Protein AF-A0A7S7NTJ0-F1 (afdb_monomer)

Radius of gyration: 28.45 Å; Cα contacts (8 Å, |Δi|>4): 501; chains: 1; bounding box: 106×50×58 Å

Organism: Paludibaculum fermentans (NCBI:txid1473598)

Nearest PDB structures (foldseek):
  3sao-assembly2_B  TM=5.663E-01  e=2.012E-01  Gallus gallus
  3zq3-assembly2_B  TM=4.638E-01  e=4.898E-02  Rattus norvegicus
  1pby-assembly1_A  TM=3.375E-01  e=4.898E-02  Paracoccus denitrificans
  4ib9-assembly1_A  TM=4.545E-01  e=6.755E-01  Bos taurus
  5ods-assembly3_C  TM=1.916E-01  e=5.994E-02  Mus musculus

Foldseek 3Di:
DDDDDDDDDDDDDDDDDPPPDQDDDPQDLDAKKWKWKDADPQFTWTDMWGDDPSFQKTWDWIAGPVVRDIDTAMKGFPDDDDQWTWIDGPPDPKIWIWGQDPVSFKIKTFIPPHDPPDGTIMMIGGPPPCPPVNVVLVVVLVDFDAPVLAAFKKWKWFQQDPPWTWTWMWGDPDPPAQKIWIWIATPPPRDIDTDIWGWDGQDRQWTWIQDPVVRFIWIWGCDSNSFKIKIHTPPRPDSVRGIMMIGDDD

Mean predicted aligned error: 18.37 Å

Structure (mmCIF, N/CA/C/O backbone):
data_AF-A0A7S7NTJ0-F1
#
_entry.id   AF-A0A7S7NTJ0-F1
#
loop_
_atom_site.group_PDB
_atom_site.id
_atom_site.type_symbol
_atom_site.label_atom_id
_atom_site.label_alt_id
_atom_site.label_comp_id
_atom_site.label_asym_id
_atom_site.label_entity_id
_atom_site.label_seq_id
_atom_site.pdbx_PDB_ins_code
_atom_site.Cartn_x
_atom_site.Cartn_y
_atom_site.Cartn_z
_atom_site.occupancy
_atom_site.B_iso_or_equiv
_atom_site.auth_seq_id
_atom_site.auth_comp_id
_atom_site.auth_asym_id
_atom_site.auth_atom_id
_atom_site.pdbx_PDB_model_num
ATOM 1 N N . MET A 1 1 ? 79.359 16.912 14.384 1.00 37.72 1 MET A N 1
ATOM 2 C CA . MET A 1 1 ? 78.444 18.061 14.561 1.00 37.72 1 MET A CA 1
ATOM 3 C C . MET A 1 1 ? 77.190 17.561 15.270 1.00 37.72 1 MET A C 1
ATOM 5 O O . MET A 1 1 ? 76.692 16.540 14.836 1.00 37.72 1 MET A O 1
ATOM 9 N N . ARG A 1 2 ? 76.792 18.234 16.370 1.00 35.47 2 ARG A N 1
ATOM 10 C CA . ARG A 1 2 ? 75.432 18.478 16.942 1.00 35.47 2 ARG A CA 1
ATOM 11 C C . ARG A 1 2 ? 74.337 17.401 16.721 1.00 35.47 2 ARG A C 1
ATOM 13 O O . ARG A 1 2 ? 74.114 17.019 15.592 1.00 35.47 2 ARG A O 1
ATOM 20 N N . ARG A 1 3 ? 73.476 16.986 17.661 1.00 35.84 3 ARG A N 1
ATOM 21 C CA . ARG A 1 3 ? 73.168 17.281 19.076 1.00 35.84 3 ARG A CA 1
ATOM 22 C C . ARG A 1 3 ? 72.149 16.204 19.542 1.00 35.84 3 ARG A C 1
ATOM 24 O O . ARG A 1 3 ? 71.214 15.929 18.810 1.00 35.84 3 ARG A O 1
ATOM 31 N N . ILE A 1 4 ? 72.341 15.692 20.760 1.00 37.22 4 ILE A N 1
ATOM 32 C CA . ILE A 1 4 ? 71.390 15.607 21.895 1.00 37.22 4 ILE A CA 1
ATOM 33 C C . ILE A 1 4 ? 70.008 14.923 21.723 1.00 37.22 4 ILE A C 1
ATOM 35 O O . ILE A 1 4 ? 69.163 15.320 20.932 1.00 37.22 4 ILE A O 1
ATOM 39 N N . ALA A 1 5 ? 69.797 13.974 22.643 1.00 41.34 5 ALA A N 1
ATOM 40 C CA . ALA A 1 5 ? 68.591 13.262 23.069 1.00 41.34 5 ALA A CA 1
ATOM 41 C C . ALA A 1 5 ? 67.337 14.109 23.376 1.00 41.34 5 ALA A C 1
ATOM 43 O O . ALA A 1 5 ? 67.447 15.273 23.753 1.00 41.34 5 ALA A O 1
ATOM 44 N N . ARG A 1 6 ? 66.164 13.452 23.405 1.00 35.66 6 ARG A N 1
ATOM 45 C CA . ARG A 1 6 ? 65.228 13.464 24.555 1.00 35.66 6 ARG A CA 1
ATOM 46 C C . ARG A 1 6 ? 64.011 12.564 24.310 1.00 35.66 6 ARG A C 1
ATOM 48 O O . ARG A 1 6 ? 63.285 12.746 23.341 1.00 35.66 6 ARG A O 1
ATOM 55 N N . CYS A 1 7 ? 63.777 11.648 25.250 1.00 36.59 7 CYS A N 1
ATOM 56 C CA . CYS A 1 7 ? 62.461 11.084 25.543 1.00 36.59 7 CYS A CA 1
ATOM 57 C C . CYS A 1 7 ? 61.460 12.199 25.856 1.00 36.59 7 CYS A C 1
ATOM 59 O O . CYS A 1 7 ? 61.840 13.127 26.564 1.00 36.59 7 CYS A O 1
ATOM 61 N N . TRP A 1 8 ? 60.195 12.027 25.466 1.00 29.23 8 TRP A N 1
ATOM 62 C CA . TRP A 1 8 ? 59.039 12.438 26.269 1.00 29.23 8 TRP A CA 1
ATOM 63 C C . TRP A 1 8 ? 57.855 11.500 26.001 1.00 29.23 8 TRP A C 1
ATOM 65 O O . TRP A 1 8 ? 57.402 11.344 24.871 1.00 29.23 8 TRP A O 1
ATOM 75 N N . LEU A 1 9 ? 57.387 10.875 27.083 1.00 41.41 9 LEU A N 1
ATOM 76 C CA . LEU A 1 9 ? 56.049 10.317 27.245 1.00 41.41 9 LEU A CA 1
ATOM 77 C C . LEU A 1 9 ? 55.047 11.486 27.212 1.00 41.41 9 LEU A C 1
ATOM 79 O O . LEU A 1 9 ? 55.276 12.489 27.885 1.00 41.41 9 LEU A O 1
ATOM 83 N N . GLY A 1 10 ? 53.939 11.363 26.482 1.00 31.98 10 GLY A N 1
ATOM 84 C CA . GLY A 1 10 ? 52.907 12.399 26.417 1.00 31.98 10 GLY A CA 1
ATOM 85 C C . GLY A 1 10 ? 51.574 11.841 25.929 1.00 31.98 10 GLY A C 1
ATOM 86 O O . GLY A 1 10 ? 51.511 11.145 24.927 1.00 31.98 10 GLY A O 1
ATOM 87 N N . PHE A 1 11 ? 50.540 12.112 26.707 1.00 36.19 11 PHE A N 1
ATOM 88 C CA . PHE A 1 11 ? 49.248 11.446 26.808 1.00 36.19 11 PHE A CA 1
ATOM 89 C C . PHE A 1 11 ? 48.177 12.090 25.892 1.00 36.19 11 PHE A C 1
ATOM 91 O O . PHE A 1 11 ? 48.210 13.300 25.688 1.00 36.19 11 PHE A O 1
ATOM 98 N N . LEU A 1 12 ? 47.165 11.291 25.516 1.00 34.88 12 LEU A N 1
ATOM 99 C CA . LEU A 1 12 ? 45.770 11.652 25.166 1.00 34.88 12 LEU A CA 1
ATOM 100 C C . LEU A 1 12 ? 45.394 12.269 23.796 1.00 34.88 12 LEU A C 1
ATOM 102 O O . LEU A 1 12 ? 46.109 13.061 23.198 1.00 34.88 12 LEU A O 1
ATOM 106 N N . ILE A 1 13 ? 44.127 11.973 23.446 1.00 36.97 13 ILE A N 1
ATOM 107 C CA . ILE A 1 13 ? 43.281 12.434 22.323 1.00 36.97 13 ILE A CA 1
ATOM 108 C C . ILE A 1 13 ? 43.558 11.659 21.025 1.00 36.97 13 ILE A C 1
ATOM 110 O O . ILE A 1 13 ? 44.663 11.651 20.514 1.00 36.97 13 ILE A O 1
ATOM 114 N N . GLY A 1 14 ? 42.623 10.959 20.397 1.00 29.94 14 GLY A N 1
ATOM 115 C CA . GLY A 1 14 ? 41.171 10.995 20.462 1.00 29.94 14 GLY A CA 1
ATOM 116 C C . GLY A 1 14 ? 40.666 10.680 19.052 1.00 29.94 14 GLY A C 1
ATOM 117 O O . GLY A 1 14 ? 41.260 11.120 18.076 1.00 29.94 14 GLY A O 1
ATOM 118 N N . MET A 1 15 ? 39.613 9.868 18.972 1.00 40.66 15 MET A N 1
ATOM 119 C CA . MET A 1 15 ? 38.675 9.744 17.850 1.00 40.66 15 MET A CA 1
ATOM 120 C C . MET A 1 15 ? 39.205 10.042 16.436 1.00 40.66 15 MET A C 1
ATOM 122 O O . MET A 1 15 ? 39.180 11.185 15.999 1.00 40.66 15 MET A O 1
ATOM 126 N N . CYS A 1 16 ? 39.504 9.006 15.652 1.00 34.75 16 CYS A N 1
ATOM 127 C CA . CYS A 1 16 ? 39.276 9.039 14.205 1.00 34.75 16 CYS A CA 1
ATOM 128 C C . CYS A 1 16 ? 39.165 7.610 13.683 1.00 34.75 16 CYS A C 1
ATOM 130 O O . CYS A 1 16 ? 40.143 6.886 13.541 1.00 34.75 16 CYS A O 1
ATOM 132 N N . GLY A 1 17 ? 37.925 7.206 13.451 1.00 30.33 17 GLY A N 1
ATOM 133 C CA . GLY A 1 17 ? 37.581 5.902 12.910 1.00 30.33 17 GLY A CA 1
ATOM 134 C C . GLY A 1 17 ? 36.077 5.674 12.886 1.00 30.33 17 GLY A C 1
ATOM 135 O O . GLY A 1 17 ? 35.638 4.535 12.980 1.00 30.33 17 GLY A O 1
ATOM 136 N N . LEU A 1 18 ? 35.274 6.743 12.777 1.00 37.16 18 LEU A N 1
ATOM 137 C CA . LEU A 1 18 ? 33.926 6.622 12.232 1.00 37.16 18 LEU A CA 1
ATOM 138 C C . LEU A 1 18 ? 34.109 6.216 10.769 1.00 37.16 18 LEU A C 1
ATOM 140 O O . LEU A 1 18 ? 34.168 7.053 9.871 1.00 37.16 18 LEU A O 1
ATOM 144 N N . GLY A 1 19 ? 34.262 4.911 10.544 1.00 32.06 19 GLY A N 1
ATOM 145 C CA . GLY A 1 19 ? 33.965 4.321 9.256 1.00 32.06 19 GLY A CA 1
ATOM 146 C C . GLY A 1 19 ? 32.537 4.725 8.938 1.00 32.06 19 GLY A C 1
ATOM 147 O O . GLY A 1 19 ? 31.602 4.291 9.610 1.00 32.06 19 GLY A O 1
ATOM 148 N N . ALA A 1 20 ? 32.380 5.630 7.977 1.00 34.91 20 ALA A N 1
AT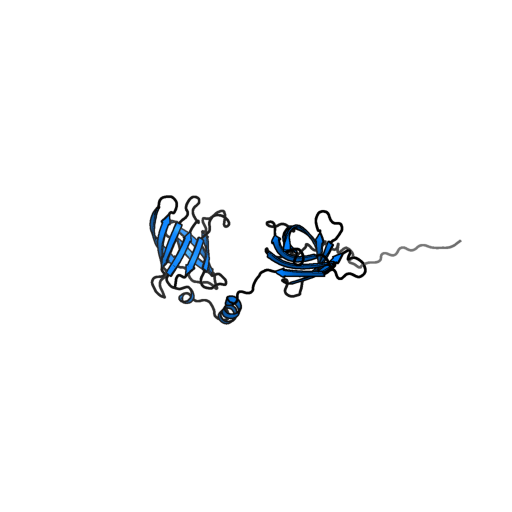OM 149 C CA . ALA A 1 20 ? 31.086 5.958 7.425 1.00 34.91 20 ALA A CA 1
ATOM 150 C C . ALA A 1 20 ? 30.505 4.658 6.861 1.00 34.91 20 ALA A C 1
ATOM 152 O O . ALA A 1 20 ? 30.889 4.201 5.785 1.00 34.91 20 ALA A O 1
ATOM 153 N N . GLN A 1 21 ? 29.617 4.029 7.631 1.00 31.50 21 GLN A N 1
ATOM 154 C CA . GLN A 1 21 ? 28.778 2.952 7.141 1.00 31.50 21 GLN A CA 1
ATOM 155 C C . GLN A 1 21 ? 28.042 3.492 5.907 1.00 31.50 21 GLN A C 1
ATOM 157 O O . GLN A 1 21 ? 27.419 4.556 6.009 1.00 31.50 21 GLN A O 1
ATOM 162 N N . PRO A 1 22 ? 28.100 2.814 4.746 1.00 34.03 22 PRO A N 1
ATOM 163 C CA . PRO A 1 22 ? 27.275 3.189 3.611 1.00 34.03 22 PRO A CA 1
ATOM 164 C C . PRO A 1 22 ? 25.821 3.135 4.075 1.00 34.03 22 PRO A C 1
ATOM 166 O O . PRO A 1 22 ? 25.313 2.078 4.454 1.00 34.03 22 PRO A O 1
ATOM 169 N N . SER A 1 23 ? 25.180 4.302 4.130 1.00 32.56 23 SER A N 1
ATOM 170 C CA . SER A 1 23 ? 23.801 4.417 4.572 1.00 32.56 23 SER A CA 1
ATOM 171 C C . SER A 1 23 ? 22.932 3.604 3.619 1.00 32.56 23 SER A C 1
ATOM 173 O O . SER A 1 23 ? 22.877 3.839 2.412 1.00 32.56 23 SER A O 1
ATOM 175 N N . THR A 1 24 ? 22.304 2.568 4.165 1.00 38.50 24 THR A N 1
ATOM 176 C CA . THR A 1 24 ? 21.352 1.731 3.448 1.00 38.50 24 THR A CA 1
ATOM 177 C C . THR A 1 24 ? 20.253 2.615 2.872 1.00 38.50 24 THR A C 1
ATOM 179 O O . THR A 1 24 ? 19.652 3.424 3.586 1.00 38.50 24 THR A O 1
ATOM 182 N N . ALA A 1 25 ? 19.986 2.441 1.576 1.00 36.16 25 ALA A N 1
ATOM 183 C CA . ALA A 1 25 ? 18.808 2.964 0.898 1.00 36.16 25 ALA A CA 1
ATOM 184 C C . ALA A 1 25 ? 17.545 2.763 1.775 1.00 36.16 25 ALA A C 1
ATOM 186 O O . ALA A 1 25 ? 17.474 1.798 2.537 1.00 36.16 25 ALA A O 1
ATOM 187 N N . PRO A 1 26 ? 16.533 3.646 1.703 1.00 40.84 26 PRO A N 1
ATOM 188 C CA . PRO A 1 26 ? 15.330 3.536 2.506 1.00 40.84 26 PRO A CA 1
ATOM 189 C C . PRO A 1 26 ? 14.690 2.196 2.176 1.00 40.84 26 PRO A C 1
ATOM 191 O O . PRO A 1 26 ? 14.558 1.802 1.017 1.00 40.84 26 PRO A O 1
ATOM 194 N N . THR A 1 27 ? 14.287 1.493 3.213 1.00 52.00 27 THR A N 1
ATOM 195 C CA . THR A 1 27 ? 13.852 0.104 3.125 1.00 52.00 27 THR A CA 1
ATOM 196 C C . THR A 1 27 ? 12.511 -0.067 2.400 1.00 52.00 27 THR A C 1
ATOM 198 O O . THR A 1 27 ? 12.164 -1.184 2.023 1.00 52.00 27 THR A O 1
ATOM 201 N N . ASN A 1 28 ? 11.768 1.011 2.102 1.00 61.75 28 ASN A N 1
ATOM 202 C CA . ASN A 1 28 ? 10.530 0.920 1.329 1.00 61.75 28 ASN A CA 1
ATOM 203 C C . ASN A 1 28 ? 10.201 2.206 0.544 1.00 61.75 28 ASN A C 1
ATOM 205 O O . ASN A 1 28 ? 9.751 3.189 1.123 1.00 61.75 28 ASN A O 1
ATOM 209 N N . LEU A 1 29 ? 10.388 2.188 -0.780 1.00 68.19 29 LEU A N 1
ATOM 210 C CA . LEU A 1 29 ? 9.953 3.253 -1.700 1.00 68.19 29 LEU A CA 1
ATOM 211 C C . LEU A 1 29 ? 8.486 3.078 -2.139 1.00 68.19 29 LEU A C 1
ATOM 213 O O . LEU A 1 29 ? 8.065 3.669 -3.120 1.00 68.19 29 LEU A O 1
ATOM 217 N N . GLY A 1 30 ? 7.690 2.253 -1.459 1.00 71.69 30 GLY A N 1
ATOM 218 C CA . GLY A 1 30 ? 6.320 1.963 -1.879 1.00 71.69 30 GLY A CA 1
ATOM 219 C C . GLY A 1 30 ? 6.246 1.039 -3.099 1.00 71.69 30 GLY A C 1
ATOM 220 O O . GLY A 1 30 ? 7.256 0.667 -3.694 1.00 71.69 30 GLY A O 1
ATOM 221 N N . GLN A 1 31 ? 5.024 0.623 -3.432 1.00 72.25 31 GLN A N 1
ATOM 222 C CA . GLN A 1 31 ? 4.768 -0.419 -4.434 1.00 72.25 31 GLN A CA 1
ATOM 223 C C . GLN A 1 31 ? 4.466 0.138 -5.828 1.00 72.25 31 GLN A C 1
ATOM 225 O O . GLN A 1 31 ? 4.819 -0.491 -6.820 1.00 72.25 31 GLN A O 1
ATOM 230 N N . MET A 1 32 ? 3.835 1.312 -5.903 1.00 76.81 32 MET A N 1
ATOM 231 C CA . MET A 1 32 ? 3.316 1.878 -7.148 1.00 76.81 32 MET A CA 1
ATOM 232 C C . MET A 1 32 ? 3.635 3.364 -7.256 1.00 76.81 32 MET A C 1
ATOM 234 O O . MET A 1 32 ? 3.435 4.123 -6.303 1.00 76.81 32 MET A O 1
ATOM 238 N N . TRP A 1 33 ? 4.065 3.783 -8.440 1.00 86.44 33 TRP A N 1
ATOM 239 C CA . TRP A 1 33 ? 4.341 5.180 -8.760 1.00 86.44 33 TRP A CA 1
ATOM 240 C C . TRP A 1 33 ? 3.694 5.560 -10.083 1.00 86.44 33 TRP A C 1
ATOM 242 O O . TRP A 1 33 ? 3.792 4.816 -11.054 1.00 86.44 33 TRP A O 1
ATOM 252 N N . LYS A 1 34 ? 3.073 6.737 -10.126 1.00 87.75 34 LYS A N 1
ATOM 253 C CA . LYS A 1 34 ? 2.752 7.450 -11.363 1.00 87.75 34 LYS A CA 1
ATOM 254 C C . LYS A 1 34 ? 3.985 8.232 -11.773 1.00 87.75 34 LYS A C 1
ATOM 256 O O . LYS A 1 34 ? 4.537 8.970 -10.958 1.00 87.75 34 LYS A O 1
ATOM 261 N N . VAL A 1 35 ? 4.432 8.046 -13.006 1.00 91.88 35 VAL A N 1
ATOM 262 C CA . VAL A 1 35 ? 5.687 8.615 -13.486 1.00 91.88 35 VAL A CA 1
ATOM 263 C C . VAL A 1 35 ? 5.457 9.304 -14.815 1.00 91.88 35 VAL A C 1
ATOM 265 O O . VAL A 1 35 ? 4.819 8.747 -15.705 1.00 91.88 35 VAL A O 1
ATOM 268 N N . HIS A 1 36 ? 6.015 10.500 -14.923 1.00 92.19 36 HIS A N 1
ATOM 269 C CA . HIS A 1 36 ? 6.072 11.287 -16.139 1.00 92.19 36 HIS A CA 1
ATOM 270 C C . HIS A 1 36 ? 7.543 11.560 -16.457 1.00 92.19 36 HIS A C 1
ATOM 272 O O . HIS A 1 36 ? 8.296 11.992 -15.580 1.00 92.19 36 HIS A O 1
ATOM 278 N N . GLN A 1 37 ? 7.967 11.283 -17.686 1.00 89.25 37 GLN A N 1
ATOM 279 C CA . GLN A 1 37 ? 9.314 11.565 -18.175 1.00 89.25 37 GLN A CA 1
ATOM 280 C C . GLN A 1 37 ? 9.226 12.364 -19.465 1.00 89.25 37 GLN A C 1
ATOM 282 O O . GLN A 1 37 ? 8.577 11.940 -20.414 1.00 89.25 37 GLN A O 1
ATOM 287 N N . TRP A 1 38 ? 9.928 13.485 -19.523 1.00 89.06 38 TRP A N 1
ATOM 288 C CA . TRP A 1 38 ? 10.101 14.258 -20.744 1.00 89.06 38 TRP A CA 1
ATOM 289 C C . TRP A 1 38 ? 11.584 14.213 -21.082 1.00 89.06 38 TRP A C 1
ATOM 291 O O . TRP A 1 38 ? 12.416 14.881 -20.466 1.00 89.06 38 TRP A O 1
ATOM 301 N N . ILE A 1 39 ? 11.929 13.316 -21.997 1.00 73.69 39 ILE A N 1
ATOM 302 C CA . ILE A 1 39 ? 13.303 13.044 -22.392 1.00 73.69 39 ILE A CA 1
ATOM 303 C C . ILE A 1 39 ? 13.333 13.238 -23.901 1.00 73.69 39 ILE A C 1
ATOM 305 O O . ILE A 1 39 ? 12.953 12.339 -24.642 1.00 73.69 39 ILE A O 1
ATOM 309 N N . LEU A 1 40 ? 13.810 14.405 -24.344 1.00 66.38 40 LEU A N 1
ATOM 310 C CA . LEU A 1 40 ? 13.956 14.780 -25.760 1.00 66.38 40 LEU A CA 1
ATOM 311 C C . LEU A 1 40 ? 12.631 15.104 -26.478 1.00 66.38 40 LEU A C 1
ATOM 313 O O . LEU A 1 40 ? 11.566 14.646 -26.068 1.00 66.38 40 LEU A O 1
ATOM 317 N N . PRO A 1 41 ? 12.672 15.866 -27.590 1.00 57.47 41 PRO A N 1
ATOM 318 C CA . PRO A 1 41 ? 11.466 16.268 -28.326 1.00 57.47 41 PRO A CA 1
ATOM 319 C C . PRO A 1 41 ? 10.634 15.109 -28.916 1.00 57.47 41 PRO A C 1
ATOM 321 O O . PRO A 1 41 ? 9.543 15.358 -29.417 1.00 57.47 41 PRO A O 1
ATOM 324 N N . ALA A 1 42 ? 11.114 13.859 -28.862 1.00 56.34 42 ALA A N 1
ATOM 325 C CA . ALA A 1 42 ? 10.440 12.677 -29.415 1.00 56.34 42 ALA A CA 1
ATOM 326 C C . ALA A 1 42 ? 9.840 11.722 -28.359 1.00 56.34 42 ALA A C 1
ATOM 328 O O . ALA A 1 42 ? 9.135 10.774 -28.724 1.00 56.34 42 ALA A O 1
ATOM 329 N N . ALA A 1 43 ? 10.095 11.941 -27.063 1.00 68.81 43 ALA A N 1
ATOM 330 C CA . ALA A 1 43 ? 9.575 11.075 -26.008 1.00 68.81 43 ALA A CA 1
ATOM 331 C C . ALA A 1 43 ? 9.106 11.875 -24.782 1.00 68.81 43 ALA A C 1
ATOM 333 O O . ALA A 1 43 ? 9.872 12.248 -23.895 1.00 68.81 43 ALA A O 1
ATOM 334 N N . ASP A 1 44 ? 7.792 12.074 -24.733 1.00 85.19 44 ASP A N 1
ATOM 335 C CA . ASP A 1 44 ? 7.045 12.386 -23.518 1.00 85.19 44 ASP A CA 1
ATOM 336 C C . ASP A 1 44 ? 6.339 11.093 -23.099 1.00 85.19 44 ASP A C 1
ATOM 338 O O . ASP A 1 44 ? 5.494 10.575 -23.830 1.00 85.19 44 ASP A O 1
ATOM 342 N N . LEU A 1 45 ? 6.763 10.513 -21.981 1.00 86.31 45 LEU A N 1
ATOM 343 C CA . LEU A 1 45 ? 6.311 9.220 -21.490 1.00 86.31 45 LEU A CA 1
ATOM 344 C C . LEU A 1 45 ? 5.499 9.419 -20.214 1.00 86.31 45 LEU A C 1
ATOM 346 O O . LEU A 1 45 ? 6.002 9.959 -19.230 1.00 86.31 45 LEU A O 1
ATOM 350 N N . ASP A 1 46 ? 4.275 8.901 -20.210 1.00 85.94 46 ASP A N 1
ATOM 351 C CA . ASP A 1 46 ? 3.436 8.805 -19.016 1.00 85.94 46 ASP A CA 1
ATOM 352 C C . ASP A 1 46 ? 3.151 7.354 -18.691 1.00 85.94 46 ASP A C 1
ATOM 354 O O . ASP A 1 46 ? 2.875 6.547 -19.579 1.00 85.94 46 ASP A O 1
ATOM 358 N N . GLY A 1 47 ? 3.150 7.016 -17.408 1.00 82.44 47 GLY A N 1
ATOM 359 C CA . GLY A 1 47 ? 2.694 5.701 -16.998 1.00 82.44 47 GLY A CA 1
ATOM 360 C C . GLY A 1 47 ? 3.025 5.359 -15.564 1.00 82.44 47 GLY A C 1
ATOM 361 O O . GLY A 1 47 ? 2.974 6.213 -14.675 1.00 82.44 47 GLY A O 1
ATOM 362 N N . ARG A 1 48 ? 3.286 4.075 -15.324 1.00 84.06 48 ARG A N 1
ATOM 363 C CA . ARG A 1 48 ? 3.357 3.514 -13.979 1.00 84.06 48 ARG A CA 1
ATOM 364 C C . ARG A 1 48 ? 4.590 2.663 -13.773 1.00 84.06 48 ARG A C 1
ATOM 366 O O . ARG A 1 48 ? 5.000 1.913 -14.653 1.00 84.06 48 ARG A O 1
ATOM 373 N N . TRP A 1 49 ? 5.149 2.769 -12.574 1.00 88.75 49 TRP A N 1
ATOM 374 C CA . TRP A 1 49 ? 6.173 1.856 -12.087 1.00 88.75 49 TRP A CA 1
ATOM 375 C C . TRP A 1 49 ? 5.590 0.971 -10.998 1.00 88.75 49 TRP A C 1
ATOM 377 O O . TRP A 1 49 ? 5.004 1.485 -10.042 1.00 88.75 49 TRP A O 1
ATOM 387 N N . SER A 1 50 ? 5.782 -0.339 -11.128 1.00 78.25 50 SER A N 1
ATOM 388 C CA . SER A 1 50 ? 5.346 -1.339 -10.152 1.00 78.25 50 SER A CA 1
ATOM 389 C C . SER A 1 50 ? 6.544 -2.098 -9.591 1.00 78.25 50 SER A C 1
ATOM 391 O O . SER A 1 50 ? 7.382 -2.607 -10.336 1.00 78.25 50 SER A O 1
ATOM 393 N N . ARG A 1 51 ? 6.672 -2.142 -8.263 1.00 77.69 51 ARG A N 1
ATOM 394 C CA . ARG A 1 51 ? 7.812 -2.783 -7.599 1.00 77.69 51 ARG A CA 1
ATOM 395 C C . ARG A 1 51 ? 7.742 -4.300 -7.768 1.00 77.69 51 ARG A C 1
ATOM 397 O O . ARG A 1 51 ? 6.696 -4.912 -7.572 1.00 77.69 51 ARG A O 1
ATOM 404 N N . ILE A 1 52 ? 8.872 -4.922 -8.093 1.00 70.19 52 ILE A N 1
ATOM 405 C CA . ILE A 1 52 ? 8.969 -6.379 -8.208 1.00 70.19 52 ILE A CA 1
ATOM 406 C C . ILE A 1 52 ? 9.243 -6.955 -6.818 1.00 70.19 52 ILE A C 1
ATOM 408 O O . ILE A 1 52 ? 10.382 -6.944 -6.342 1.00 70.19 52 ILE A O 1
ATOM 412 N N . GLY A 1 53 ? 8.195 -7.445 -6.153 1.00 69.31 53 GLY A N 1
ATOM 413 C CA . GLY A 1 53 ? 8.284 -8.016 -4.808 1.00 69.31 53 GLY A CA 1
ATOM 414 C C . GLY A 1 53 ? 8.948 -7.057 -3.813 1.00 69.31 53 GLY A C 1
ATOM 415 O O . GLY A 1 53 ? 8.614 -5.875 -3.743 1.00 69.31 53 GLY A O 1
ATOM 416 N N . ASN A 1 54 ? 9.937 -7.559 -3.069 1.00 66.81 54 ASN A N 1
ATOM 417 C CA . ASN A 1 54 ? 10.713 -6.770 -2.103 1.00 66.81 54 ASN A CA 1
ATOM 418 C C . ASN A 1 54 ? 12.056 -6.264 -2.665 1.00 66.81 54 ASN A C 1
ATOM 420 O O . ASN A 1 54 ? 12.971 -5.957 -1.902 1.00 66.81 54 ASN A O 1
ATOM 424 N N . THR A 1 55 ? 12.204 -6.187 -3.991 1.00 77.44 55 THR A N 1
ATOM 425 C CA . THR A 1 55 ? 13.458 -5.764 -4.639 1.00 77.44 55 THR A CA 1
ATOM 426 C C . THR A 1 55 ? 13.531 -4.248 -4.844 1.00 77.44 55 THR A C 1
ATOM 428 O O . THR A 1 55 ? 12.563 -3.518 -4.648 1.00 77.44 55 THR A O 1
ATOM 431 N N . ASN A 1 56 ? 14.683 -3.747 -5.288 1.00 80.62 56 ASN A N 1
ATOM 432 C CA . ASN A 1 56 ? 14.843 -2.357 -5.732 1.00 80.62 56 ASN A CA 1
ATOM 433 C C . ASN A 1 56 ? 14.539 -2.162 -7.225 1.00 80.62 56 ASN A C 1
ATOM 435 O O . ASN A 1 56 ? 14.878 -1.125 -7.793 1.00 80.62 56 ASN A O 1
ATOM 439 N N . THR A 1 57 ? 13.897 -3.149 -7.846 1.00 81.69 57 THR A N 1
ATOM 440 C CA . THR A 1 57 ? 13.569 -3.165 -9.268 1.00 81.69 57 THR A CA 1
ATOM 441 C C . THR A 1 57 ? 12.084 -2.895 -9.464 1.00 81.69 57 THR A C 1
ATOM 443 O O . THR A 1 57 ? 11.245 -3.387 -8.706 1.00 81.69 57 THR A O 1
ATOM 446 N N . PHE A 1 58 ? 11.759 -2.138 -10.506 1.00 86.06 58 PHE A N 1
ATOM 447 C CA . PHE A 1 58 ? 10.397 -1.811 -10.900 1.00 86.06 58 PHE A CA 1
ATOM 448 C C . PHE A 1 58 ? 10.165 -2.223 -12.352 1.00 86.06 58 PHE A C 1
ATOM 450 O O . PHE A 1 58 ? 11.031 -1.997 -13.200 1.00 86.06 58 PHE A O 1
ATOM 457 N N . ASN A 1 59 ? 9.001 -2.805 -12.640 1.00 80.31 59 ASN A N 1
ATOM 458 C CA . ASN A 1 59 ? 8.489 -2.867 -14.005 1.00 80.31 59 ASN A CA 1
ATOM 459 C C . ASN A 1 59 ? 7.966 -1.483 -14.381 1.00 80.31 59 ASN A C 1
ATOM 461 O O . ASN A 1 59 ? 7.367 -0.798 -13.550 1.00 80.31 59 ASN A O 1
ATOM 465 N N . VAL A 1 60 ? 8.217 -1.081 -15.619 1.00 85.81 60 VAL A N 1
ATOM 466 C CA . VAL A 1 60 ? 7.846 0.220 -16.161 1.00 85.81 60 VAL A CA 1
ATOM 467 C C . VAL A 1 60 ? 6.885 0.004 -17.307 1.00 85.81 60 VAL A C 1
ATOM 469 O O . VAL A 1 60 ? 7.269 -0.593 -18.308 1.00 85.81 60 VAL A O 1
ATOM 472 N N . ASP A 1 61 ? 5.683 0.545 -17.167 1.00 78.25 61 ASP A N 1
ATOM 473 C CA . ASP A 1 61 ? 4.651 0.517 -18.193 1.00 78.25 61 ASP A CA 1
ATOM 474 C C . ASP A 1 61 ? 4.328 1.957 -18.587 1.00 78.25 61 ASP A C 1
ATOM 476 O O . ASP A 1 61 ? 3.678 2.689 -17.835 1.00 78.25 61 ASP A O 1
ATOM 480 N N . TYR A 1 62 ? 4.820 2.377 -19.750 1.00 81.62 62 TYR A N 1
ATOM 481 C CA . TYR A 1 62 ? 4.630 3.714 -20.300 1.00 81.62 62 TYR A CA 1
ATOM 482 C C . TYR A 1 62 ? 3.747 3.720 -21.535 1.00 81.62 62 TYR A C 1
ATOM 484 O O . TYR A 1 62 ? 3.636 2.742 -22.267 1.00 81.62 62 TYR A O 1
ATOM 492 N N . THR A 1 63 ? 3.172 4.886 -21.798 1.00 80.00 63 THR A N 1
ATOM 493 C CA . THR A 1 63 ? 2.633 5.281 -23.093 1.00 80.00 63 THR A CA 1
ATOM 494 C C . THR A 1 63 ? 3.404 6.503 -23.564 1.00 80.00 63 THR A C 1
ATOM 496 O O . THR A 1 63 ? 3.479 7.506 -22.852 1.00 80.00 63 THR A O 1
ATOM 499 N N . ASN A 1 64 ? 3.972 6.437 -24.767 1.00 82.31 64 ASN A N 1
ATOM 500 C CA . ASN A 1 64 ? 4.540 7.621 -25.397 1.00 82.31 64 ASN A CA 1
ATOM 501 C C . ASN A 1 64 ? 3.392 8.541 -25.835 1.00 82.31 64 ASN A C 1
ATOM 503 O O . ASN A 1 64 ? 2.552 8.163 -26.649 1.00 82.31 64 ASN A O 1
ATOM 507 N N . LYS A 1 65 ? 3.323 9.757 -25.294 1.00 81.19 65 LYS A N 1
ATOM 508 C CA . LYS A 1 65 ? 2.260 10.719 -25.594 1.00 81.19 65 LYS A CA 1
ATOM 509 C C . LYS A 1 65 ? 2.241 11.175 -27.045 1.00 81.19 65 LYS A C 1
ATOM 511 O O . LYS A 1 65 ? 1.163 11.545 -27.512 1.00 81.19 65 LYS A O 1
ATOM 516 N N . ILE A 1 66 ? 3.381 11.156 -27.728 1.00 79.81 66 ILE A N 1
ATOM 517 C CA . ILE A 1 66 ? 3.523 11.592 -29.118 1.00 79.81 66 ILE A CA 1
ATOM 518 C C . ILE A 1 66 ? 3.069 10.467 -30.047 1.00 79.81 66 ILE A C 1
ATOM 520 O O . ILE A 1 66 ? 2.161 10.659 -30.848 1.00 79.81 66 ILE A O 1
ATOM 524 N N . THR A 1 67 ? 3.648 9.273 -29.905 1.00 81.19 67 THR A N 1
ATOM 525 C CA . THR A 1 67 ? 3.381 8.147 -30.820 1.00 81.19 67 THR A CA 1
ATOM 526 C C . THR A 1 67 ? 2.191 7.280 -30.411 1.00 81.19 67 THR A C 1
ATOM 528 O O . THR A 1 67 ? 1.749 6.447 -31.194 1.00 81.19 67 THR A O 1
ATOM 531 N N . LYS A 1 68 ? 1.679 7.448 -29.186 1.00 79.69 68 LYS A N 1
ATOM 532 C CA . LYS A 1 68 ? 0.639 6.616 -28.546 1.00 79.69 68 LYS A CA 1
ATOM 533 C C . LYS A 1 68 ? 1.001 5.137 -28.393 1.00 79.69 68 LYS A C 1
ATOM 535 O O . LYS A 1 68 ? 0.145 4.338 -28.022 1.00 79.69 68 LYS A O 1
ATOM 540 N N . LEU A 1 69 ? 2.258 4.768 -28.627 1.00 68.69 69 LEU A N 1
ATOM 541 C CA . LEU A 1 69 ? 2.714 3.391 -28.492 1.00 68.69 69 LEU A CA 1
ATOM 542 C C . LEU A 1 69 ? 3.067 3.065 -27.033 1.00 68.69 69 LEU A C 1
ATOM 544 O O . LEU A 1 69 ? 3.645 3.913 -26.336 1.00 68.69 69 LEU A O 1
ATOM 548 N N . PRO A 1 70 ? 2.748 1.844 -26.567 1.00 67.50 70 PRO A N 1
ATOM 549 C CA . PRO A 1 70 ? 3.184 1.378 -25.264 1.00 67.50 70 PRO A CA 1
ATOM 550 C C . PRO A 1 70 ? 4.697 1.133 -25.259 1.00 67.50 70 PRO A C 1
ATOM 552 O O . PRO A 1 70 ? 5.275 0.670 -26.242 1.00 67.50 70 PRO A O 1
ATOM 555 N N . VAL A 1 71 ? 5.333 1.418 -24.126 1.00 75.19 71 VAL A N 1
ATOM 556 C CA . VAL A 1 71 ? 6.748 1.138 -23.874 1.00 75.19 71 VAL A CA 1
ATOM 557 C C . VAL A 1 71 ? 6.852 0.411 -22.542 1.00 75.19 71 VAL A C 1
ATOM 559 O O . VAL A 1 71 ? 6.589 0.991 -21.491 1.00 75.19 71 VAL A O 1
ATOM 562 N N . THR A 1 72 ? 7.247 -0.859 -22.584 1.00 73.06 72 THR A N 1
ATOM 563 C CA . THR A 1 72 ? 7.469 -1.679 -21.387 1.00 73.06 72 THR A CA 1
ATOM 564 C C . THR A 1 72 ? 8.959 -1.857 -21.140 1.00 73.06 72 THR A C 1
ATOM 566 O O . THR A 1 72 ? 9.701 -2.208 -22.058 1.00 73.06 72 THR A O 1
ATOM 569 N N . SER A 1 73 ? 9.414 -1.641 -19.909 1.00 82.12 73 SER A N 1
ATOM 570 C CA . SER A 1 73 ? 10.820 -1.792 -19.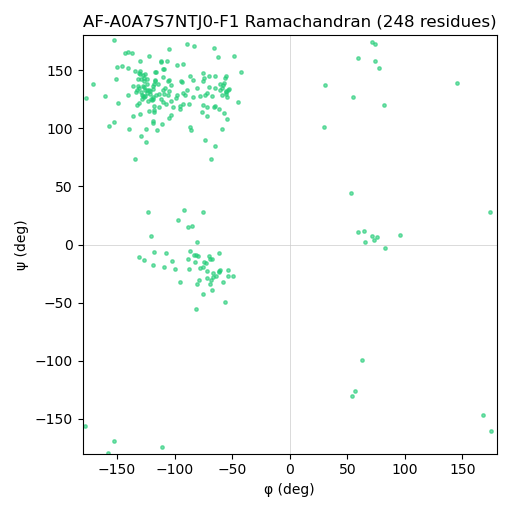526 1.00 82.12 73 SER A CA 1
ATOM 571 C C . SER A 1 73 ? 10.953 -2.145 -18.041 1.00 82.12 73 SER A C 1
ATOM 573 O O . SER A 1 73 ? 9.979 -2.476 -17.364 1.00 82.12 73 SER A O 1
ATOM 575 N N . LYS A 1 74 ? 12.176 -2.090 -17.517 1.00 85.38 74 LYS A N 1
ATOM 576 C CA . LYS A 1 74 ? 12.473 -2.186 -16.087 1.00 85.38 74 LYS A CA 1
ATOM 577 C C . LYS A 1 74 ? 13.382 -1.044 -15.677 1.00 85.38 74 LYS A C 1
ATOM 579 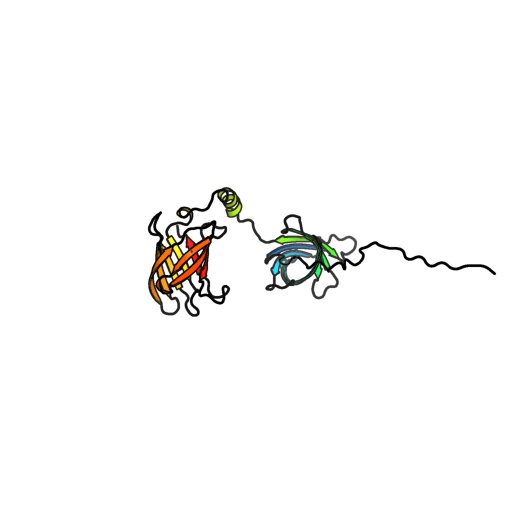O O . LYS A 1 74 ? 14.093 -0.496 -16.506 1.00 85.38 74 LYS A O 1
ATOM 584 N N . VAL A 1 75 ? 13.392 -0.710 -14.397 1.00 90.25 75 VAL A N 1
ATOM 585 C CA . VAL A 1 75 ? 14.382 0.198 -13.808 1.00 90.25 75 VAL A CA 1
ATOM 586 C C . VAL A 1 75 ? 14.788 -0.299 -12.432 1.00 90.25 75 VAL A C 1
ATOM 588 O O . VAL A 1 75 ? 13.997 -0.944 -11.745 1.00 90.25 75 VAL A O 1
ATOM 591 N N . THR A 1 76 ? 16.009 0.021 -12.013 1.00 91.62 76 THR A N 1
ATOM 592 C CA . THR A 1 76 ? 16.539 -0.426 -10.721 1.00 91.62 76 THR A CA 1
ATOM 593 C C . THR A 1 76 ? 17.088 0.748 -9.934 1.00 91.62 76 THR A C 1
ATOM 595 O O . THR A 1 76 ? 17.931 1.494 -10.426 1.00 91.62 76 THR A O 1
ATOM 598 N N . VAL A 1 77 ? 16.657 0.894 -8.684 1.00 90.56 77 VAL A N 1
ATOM 599 C CA . VAL A 1 77 ? 17.260 1.834 -7.737 1.00 90.56 77 VAL A CA 1
ATOM 600 C C . VAL A 1 77 ? 18.621 1.286 -7.322 1.00 90.56 77 VAL A C 1
ATOM 602 O O . VAL A 1 77 ? 18.708 0.280 -6.620 1.00 90.56 77 VAL A O 1
ATOM 605 N N . VAL A 1 78 ? 19.686 1.950 -7.766 1.00 91.25 78 VAL A N 1
ATOM 606 C CA . VAL A 1 78 ? 21.075 1.520 -7.534 1.00 91.25 78 VAL A CA 1
ATOM 607 C C . VAL A 1 78 ? 21.745 2.277 -6.394 1.00 91.25 78 VAL A C 1
ATOM 609 O O . VAL A 1 78 ? 22.719 1.801 -5.822 1.00 91.25 78 VAL A O 1
ATOM 612 N N . SER A 1 79 ? 21.231 3.453 -6.037 1.00 87.69 79 SER A N 1
ATOM 613 C CA . SER A 1 79 ? 21.714 4.204 -4.883 1.00 87.69 79 SER A CA 1
ATOM 614 C C . SER A 1 79 ? 20.603 5.058 -4.293 1.00 87.69 79 SER A C 1
ATOM 616 O O . SER A 1 79 ? 19.813 5.660 -5.022 1.00 87.69 79 SER A O 1
ATOM 618 N N . LYS A 1 80 ? 20.581 5.154 -2.963 1.00 84.00 80 LYS A N 1
ATOM 619 C CA . LYS A 1 80 ? 19.921 6.250 -2.265 1.00 84.00 80 LYS A CA 1
ATOM 620 C C . LYS A 1 80 ? 20.750 6.685 -1.070 1.00 84.00 80 LYS A C 1
ATOM 622 O O . LYS A 1 80 ? 21.066 5.869 -0.216 1.00 84.00 80 LYS A O 1
ATOM 627 N N . SER A 1 81 ? 21.007 7.986 -0.994 1.00 80.94 81 SER A N 1
ATOM 628 C CA . SER A 1 81 ? 21.660 8.638 0.136 1.00 80.94 81 SER A CA 1
ATOM 629 C C . SER A 1 81 ? 20.858 9.877 0.520 1.00 80.94 81 SER A C 1
ATOM 631 O O . SER A 1 81 ? 20.622 10.755 -0.311 1.00 80.94 81 SER A O 1
ATOM 633 N N . GLY A 1 82 ? 20.370 9.926 1.762 1.00 80.50 82 GLY A N 1
ATOM 634 C CA . GLY A 1 82 ? 19.456 10.983 2.202 1.00 80.50 82 GLY A CA 1
ATOM 635 C C . GLY A 1 82 ? 18.199 11.045 1.327 1.00 80.50 82 GLY A C 1
ATOM 636 O O . GLY A 1 82 ? 17.521 10.029 1.147 1.00 80.50 82 GLY A O 1
ATOM 637 N N . SER A 1 83 ? 17.900 12.225 0.779 1.00 80.50 83 SER A N 1
ATOM 638 C CA . SER A 1 83 ? 16.813 12.460 -0.182 1.00 80.50 83 SER A CA 1
ATOM 639 C C . SER A 1 83 ? 17.186 12.119 -1.628 1.00 80.50 83 SER A C 1
ATOM 641 O O . SER A 1 83 ? 16.295 11.970 -2.459 1.00 80.50 83 SER A O 1
ATOM 643 N N . LYS A 1 84 ? 18.470 11.948 -1.953 1.00 89.12 84 LYS A N 1
ATOM 644 C CA . LYS A 1 84 ? 18.927 11.696 -3.324 1.00 89.12 84 LYS A CA 1
ATOM 645 C C . LYS A 1 84 ? 18.757 10.228 -3.703 1.00 89.12 84 LYS A C 1
ATOM 647 O O . LYS A 1 84 ? 19.155 9.343 -2.948 1.00 89.12 84 LYS A O 1
ATOM 652 N N . ILE A 1 85 ? 18.235 9.971 -4.898 1.00 92.31 85 ILE A N 1
ATOM 653 C CA . ILE A 1 85 ? 18.073 8.638 -5.486 1.00 92.31 85 ILE A CA 1
ATOM 654 C C . ILE A 1 85 ? 18.719 8.577 -6.872 1.00 92.31 85 ILE A C 1
ATOM 656 O O . ILE A 1 85 ? 18.681 9.541 -7.637 1.00 92.31 85 ILE A O 1
ATOM 660 N N . VAL A 1 86 ? 19.317 7.431 -7.190 1.00 93.88 86 VAL A N 1
ATOM 661 C CA . VAL A 1 86 ? 19.875 7.126 -8.509 1.00 93.88 86 VAL A CA 1
ATOM 662 C C . VAL A 1 86 ? 19.273 5.820 -9.001 1.00 93.88 86 VAL A C 1
ATOM 664 O O . VAL A 1 86 ? 19.308 4.801 -8.305 1.00 93.88 86 VAL A O 1
ATOM 667 N N . ILE A 1 87 ? 18.736 5.859 -10.214 1.00 93.94 87 ILE A N 1
ATOM 668 C CA . ILE A 1 87 ? 18.050 4.750 -10.865 1.00 93.94 87 ILE A CA 1
ATOM 669 C C . ILE A 1 87 ? 18.764 4.433 -12.182 1.00 93.94 87 ILE A C 1
ATOM 671 O O . ILE A 1 87 ? 19.073 5.328 -12.969 1.00 93.94 87 ILE A O 1
ATOM 675 N N . SER A 1 88 ? 19.030 3.151 -12.408 1.00 93.12 88 SER A N 1
ATOM 676 C CA . SER A 1 88 ? 19.601 2.615 -13.641 1.00 93.12 88 SER A CA 1
ATOM 677 C C . SER A 1 88 ? 18.496 2.147 -14.586 1.00 93.12 88 SER A C 1
ATOM 679 O O . SER A 1 88 ? 17.515 1.536 -14.147 1.00 93.12 88 SER A O 1
ATOM 681 N N . ILE A 1 89 ? 18.684 2.427 -15.877 1.00 89.31 89 ILE A N 1
ATOM 682 C CA . ILE A 1 89 ? 17.850 1.937 -16.974 1.00 89.31 89 ILE A CA 1
ATOM 683 C C . ILE A 1 89 ? 18.615 0.792 -17.671 1.00 89.31 89 ILE A C 1
ATOM 685 O O . ILE A 1 89 ? 19.745 1.005 -18.112 1.00 89.31 89 ILE A O 1
ATOM 689 N N . PRO A 1 90 ? 18.051 -0.423 -17.780 1.00 83.94 90 PRO A N 1
ATOM 690 C CA . PRO A 1 90 ? 18.671 -1.546 -18.473 1.00 83.94 90 PRO A CA 1
ATOM 691 C C . PRO A 1 90 ? 18.988 -1.217 -19.933 1.00 83.94 90 PRO A C 1
ATOM 693 O O . PRO A 1 90 ? 18.180 -0.604 -20.625 1.00 83.94 90 PRO A O 1
ATOM 696 N N . GLY A 1 91 ? 20.158 -1.652 -20.407 1.00 81.94 91 GLY A N 1
ATOM 697 C CA . GLY A 1 91 ? 20.581 -1.448 -21.797 1.00 81.94 91 GLY A CA 1
ATOM 698 C C . GLY A 1 91 ? 20.950 -0.003 -22.152 1.00 81.94 91 GLY A C 1
ATOM 699 O O . GLY A 1 91 ? 21.208 0.278 -23.317 1.00 81.94 91 GLY A O 1
ATOM 700 N N . SER A 1 92 ? 21.000 0.902 -21.170 1.00 84.88 92 SER A N 1
ATOM 701 C CA . SER A 1 92 ? 21.379 2.301 -21.354 1.00 84.88 92 SER A CA 1
ATOM 702 C C . SER A 1 92 ? 22.492 2.698 -20.384 1.00 84.88 92 SER A C 1
ATOM 704 O O . SER A 1 92 ? 22.547 2.232 -19.246 1.00 84.88 92 SER A O 1
ATOM 706 N N . ASN A 1 93 ? 23.383 3.584 -20.827 1.00 86.06 93 ASN A N 1
ATOM 707 C CA . ASN A 1 93 ? 24.340 4.263 -19.952 1.00 86.06 93 ASN A CA 1
ATOM 708 C C . ASN A 1 93 ? 23.702 5.445 -19.198 1.00 86.06 93 ASN A C 1
ATOM 710 O O . ASN A 1 93 ? 24.321 5.976 -18.274 1.00 86.06 93 ASN A O 1
ATOM 714 N N . ALA A 1 94 ? 22.479 5.836 -19.567 1.00 87.12 94 ALA A N 1
ATOM 715 C CA . ALA A 1 94 ? 21.748 6.903 -18.910 1.00 87.12 94 ALA A CA 1
ATOM 716 C C . ALA A 1 94 ? 21.182 6.471 -17.549 1.00 87.12 94 ALA A C 1
ATOM 718 O O . ALA A 1 94 ? 20.783 5.323 -17.324 1.00 87.12 94 ALA A O 1
ATOM 719 N N . LYS A 1 95 ? 21.119 7.433 -16.631 1.00 92.31 95 LYS A N 1
ATOM 720 C CA . LYS A 1 95 ? 20.597 7.281 -15.275 1.00 92.31 95 LYS A CA 1
ATOM 721 C C . LYS A 1 95 ? 19.521 8.313 -15.012 1.00 92.31 95 LYS A C 1
ATOM 723 O O . LYS A 1 95 ? 19.611 9.447 -15.469 1.00 92.31 95 LYS A O 1
ATOM 728 N N . LEU A 1 96 ? 18.537 7.936 -14.208 1.00 93.00 96 LEU A N 1
ATOM 729 C CA . LEU A 1 96 ? 17.580 8.881 -13.648 1.00 93.00 96 LEU A CA 1
ATOM 730 C C . LEU A 1 96 ? 18.074 9.267 -12.258 1.00 93.00 96 LEU A C 1
ATOM 732 O O . LEU A 1 96 ? 18.204 8.424 -11.367 1.00 93.00 96 LEU A O 1
ATOM 736 N N . ILE A 1 97 ? 18.385 10.544 -12.084 1.00 94.69 97 ILE A N 1
ATOM 737 C CA . ILE A 1 97 ? 18.866 11.105 -10.825 1.00 94.69 97 ILE A CA 1
ATOM 738 C C . ILE A 1 97 ? 17.758 11.988 -10.283 1.00 94.69 97 ILE A C 1
ATOM 740 O O . ILE A 1 97 ? 17.315 12.907 -10.964 1.00 94.69 97 ILE A O 1
ATOM 744 N N . GLY A 1 98 ? 17.294 11.711 -9.070 1.00 94.38 98 GLY A N 1
ATOM 745 C CA . GLY A 1 98 ? 16.183 12.440 -8.471 1.00 94.38 98 GLY A CA 1
ATOM 746 C C . GLY A 1 98 ? 16.410 12.779 -7.010 1.00 94.38 98 GLY A C 1
ATOM 747 O O . GLY A 1 98 ? 17.274 12.212 -6.342 1.00 94.38 98 GLY A O 1
ATOM 748 N N . ASN A 1 99 ? 15.592 13.697 -6.513 1.00 90.00 99 ASN A N 1
ATOM 749 C CA . ASN A 1 99 ? 15.453 13.989 -5.096 1.00 90.00 99 ASN A CA 1
ATOM 750 C C . ASN A 1 99 ? 14.035 13.639 -4.661 1.00 90.00 99 ASN A C 1
ATOM 752 O O . ASN A 1 99 ? 13.064 14.061 -5.291 1.00 90.00 99 ASN A O 1
ATOM 756 N N . ILE A 1 100 ? 13.934 12.862 -3.590 1.00 84.56 100 ILE A N 1
ATOM 757 C CA . ILE A 1 100 ? 12.686 12.565 -2.902 1.00 84.56 100 ILE A CA 1
ATOM 758 C C . ILE A 1 100 ? 12.272 13.816 -2.130 1.00 84.56 100 ILE A C 1
ATOM 760 O O . ILE A 1 100 ? 13.076 14.389 -1.388 1.00 84.56 100 ILE A O 1
ATOM 764 N N . GLY A 1 101 ? 11.030 14.242 -2.327 1.00 73.94 101 GLY A N 1
ATOM 765 C CA . GLY A 1 101 ? 10.432 15.357 -1.612 1.00 73.94 101 GLY A CA 1
ATOM 766 C C . GLY A 1 101 ? 10.340 15.086 -0.113 1.00 73.94 101 GLY A C 1
ATOM 767 O O . GLY A 1 101 ? 10.386 13.944 0.346 1.00 73.94 101 GLY A O 1
ATOM 768 N N . MET A 1 102 ? 10.176 16.151 0.673 1.00 61.94 102 MET A N 1
ATOM 769 C CA . MET A 1 102 ? 10.007 16.039 2.130 1.00 61.94 102 MET A CA 1
ATOM 770 C C . MET A 1 102 ? 8.769 15.218 2.524 1.00 61.94 102 MET A C 1
ATOM 772 O O . MET A 1 102 ? 8.712 14.676 3.622 1.00 61.94 102 MET A O 1
ATOM 776 N N . ASP A 1 103 ? 7.797 15.095 1.617 1.00 68.00 103 ASP A N 1
ATOM 777 C CA . ASP A 1 103 ? 6.617 14.245 1.777 1.00 68.00 103 ASP A CA 1
ATOM 778 C C . ASP A 1 103 ? 6.932 12.739 1.727 1.00 68.00 103 ASP A C 1
ATOM 780 O O . ASP A 1 103 ? 6.068 11.924 2.051 1.00 68.00 103 ASP A O 1
ATOM 784 N N . GLY A 1 104 ? 8.141 12.357 1.298 1.00 71.38 104 GLY A N 1
ATOM 785 C CA . GLY A 1 104 ? 8.538 10.969 1.066 1.00 71.38 104 GLY A CA 1
ATOM 786 C C . GLY A 1 104 ? 7.760 10.284 -0.063 1.00 71.38 104 GLY A C 1
ATOM 787 O O . GLY A 1 104 ? 7.814 9.061 -0.183 1.00 71.38 104 GLY A O 1
ATOM 788 N N . ARG A 1 105 ? 7.003 11.051 -0.858 1.00 76.38 105 ARG A N 1
ATOM 789 C CA . ARG A 1 105 ? 5.987 10.561 -1.806 1.00 76.38 105 ARG A CA 1
ATOM 790 C C . ARG A 1 105 ? 6.105 11.156 -3.198 1.00 76.38 105 ARG A C 1
ATOM 792 O O . ARG A 1 105 ? 5.456 10.680 -4.127 1.00 76.38 105 ARG A O 1
ATOM 799 N N . SER A 1 106 ? 6.927 12.176 -3.355 1.00 85.56 106 SER A N 1
ATOM 800 C CA . SER A 1 106 ? 7.277 12.748 -4.642 1.00 85.56 106 SER A CA 1
ATOM 801 C C . SER A 1 106 ? 8.760 12.550 -4.904 1.00 85.56 106 SER A C 1
ATOM 803 O O . SER A 1 106 ? 9.579 12.525 -3.988 1.00 85.56 106 SER A O 1
ATOM 805 N N . ILE A 1 107 ? 9.114 12.392 -6.169 1.00 92.44 107 ILE A N 1
ATOM 806 C CA . ILE A 1 107 ? 10.483 12.416 -6.656 1.00 92.44 107 ILE A CA 1
ATOM 807 C C . ILE A 1 107 ? 10.495 13.331 -7.863 1.00 92.44 107 ILE A C 1
ATOM 809 O O . ILE A 1 107 ? 9.650 13.216 -8.752 1.00 92.44 107 ILE A O 1
ATOM 813 N N . ARG A 1 108 ? 11.468 14.232 -7.904 1.00 93.19 108 ARG A N 1
ATOM 814 C CA . ARG A 1 108 ? 11.739 15.051 -9.080 1.00 93.19 108 ARG A CA 1
ATOM 815 C C . ARG A 1 108 ? 13.196 14.914 -9.449 1.00 93.19 108 ARG A C 1
ATOM 817 O O . ARG A 1 108 ? 14.060 14.950 -8.572 1.00 93.19 108 ARG A O 1
ATOM 824 N N . GLY A 1 109 ? 13.463 14.755 -10.734 1.00 94.56 109 GLY A N 1
ATOM 825 C CA . GLY A 1 109 ? 14.807 14.482 -11.188 1.00 94.56 109 GLY A CA 1
ATOM 826 C C . GLY A 1 109 ? 15.067 14.836 -12.636 1.00 94.56 109 GLY A C 1
ATOM 827 O O . GLY A 1 109 ? 14.199 15.326 -13.359 1.00 94.56 109 GLY A O 1
ATOM 828 N N . THR A 1 110 ? 16.302 14.567 -13.028 1.00 93.19 110 THR A N 1
ATOM 829 C CA . THR A 1 110 ? 16.822 14.705 -14.382 1.00 93.19 110 THR A CA 1
ATOM 830 C C . THR A 1 110 ? 17.360 13.367 -14.869 1.00 93.19 110 THR A C 1
ATOM 832 O O . THR A 1 110 ? 17.593 12.441 -14.082 1.00 93.19 110 THR A O 1
ATOM 835 N N . MET A 1 111 ? 17.519 13.252 -16.183 1.00 91.00 111 MET A N 1
ATOM 836 C CA . MET A 1 111 ? 18.271 12.159 -16.790 1.00 91.00 111 MET A CA 1
ATOM 837 C C . MET A 1 111 ? 19.721 12.601 -17.021 1.00 91.00 111 MET A C 1
ATOM 839 O O . MET A 1 111 ? 19.954 13.744 -17.407 1.00 91.00 111 MET A O 1
ATOM 843 N N . ASP A 1 112 ? 20.677 11.704 -16.795 1.00 89.94 112 ASP A N 1
ATOM 844 C CA . ASP A 1 112 ? 22.110 11.932 -16.991 1.00 89.94 112 ASP A CA 1
ATOM 845 C C . ASP A 1 112 ? 22.735 10.780 -17.805 1.00 89.94 112 ASP A C 1
ATOM 847 O O . ASP A 1 112 ? 22.630 9.633 -17.362 1.00 89.94 112 ASP A O 1
ATOM 851 N N . PRO A 1 113 ? 23.364 11.031 -18.970 1.00 88.81 113 PRO A N 1
ATOM 852 C CA . PRO A 1 113 ? 23.517 12.340 -19.606 1.00 88.81 113 PRO A CA 1
ATOM 853 C C . PRO A 1 113 ? 22.211 12.836 -20.239 1.00 88.81 113 PRO A C 1
ATOM 855 O O . PRO A 1 113 ? 21.449 12.064 -20.821 1.00 88.81 113 PRO A O 1
ATOM 858 N N . CYS A 1 114 ? 21.978 14.147 -20.163 1.00 83.25 114 CYS A N 1
ATOM 859 C CA . CYS A 1 114 ? 20.964 14.825 -20.968 1.00 83.25 114 CYS A CA 1
ATOM 860 C C . CYS A 1 114 ? 21.640 15.463 -22.192 1.00 83.25 114 CYS A C 1
ATOM 862 O O . CYS A 1 114 ? 22.629 16.180 -22.015 1.00 83.25 114 CYS A O 1
ATOM 864 N N . PRO A 1 115 ? 21.151 15.225 -23.422 1.00 80.75 115 PRO A N 1
ATOM 865 C CA . PRO A 1 115 ? 21.714 15.839 -24.620 1.00 80.75 115 PRO A CA 1
ATOM 866 C C . PRO A 1 115 ? 21.745 17.371 -24.559 1.00 80.75 115 PRO A C 1
ATOM 868 O O . PRO A 1 115 ? 20.822 18.012 -24.050 1.00 80.75 115 PRO A O 1
ATOM 871 N N . ALA A 1 116 ? 22.809 17.960 -25.109 1.00 77.31 116 ALA A N 1
ATOM 872 C CA . ALA A 1 116 ? 22.977 19.409 -25.160 1.00 77.31 116 ALA A CA 1
ATOM 873 C C . ALA A 1 116 ? 21.800 20.077 -25.894 1.00 77.31 116 ALA A C 1
ATOM 875 O O . ALA A 1 116 ? 21.335 19.587 -26.922 1.00 77.31 116 ALA A O 1
ATOM 876 N N . GLY A 1 117 ? 21.304 21.190 -25.348 1.00 75.88 117 GLY A N 1
ATOM 877 C CA . GLY A 1 117 ? 20.155 21.917 -25.902 1.00 75.88 117 GLY A CA 1
ATOM 878 C C . GLY A 1 117 ? 18.787 21.273 -25.638 1.00 75.88 117 GLY A C 1
ATOM 879 O O . GLY A 1 117 ? 17.790 21.759 -26.161 1.00 75.88 117 GLY A O 1
ATOM 880 N N . SER A 1 118 ? 18.714 20.205 -24.834 1.00 78.62 118 SER A N 1
ATOM 881 C CA . SER A 1 118 ? 17.458 19.538 -24.465 1.00 78.62 118 SER A CA 1
ATOM 882 C C . SER A 1 118 ? 17.110 19.726 -22.989 1.00 78.62 118 SER A C 1
ATOM 884 O O . SER A 1 118 ? 17.979 19.939 -22.145 1.00 78.62 118 SER A O 1
ATOM 886 N N . THR A 1 119 ? 15.826 19.593 -22.658 1.00 80.38 119 THR A N 1
ATOM 887 C CA . THR A 1 119 ? 15.364 19.427 -21.278 1.00 80.38 119 THR A CA 1
ATOM 888 C C . THR A 1 119 ? 15.042 17.953 -21.043 1.00 80.38 119 THR A C 1
ATOM 890 O O . THR A 1 119 ? 14.182 17.382 -21.710 1.00 80.38 119 THR A O 1
ATOM 893 N N . CYS A 1 120 ? 15.754 17.320 -20.108 1.00 87.94 120 CYS A N 1
ATOM 894 C CA . CYS A 1 120 ? 15.508 15.931 -19.721 1.00 87.94 120 CYS A CA 1
ATOM 895 C C . CYS A 1 120 ? 15.134 15.884 -18.248 1.00 87.94 120 CYS A C 1
ATOM 897 O O . CYS A 1 120 ? 15.989 16.051 -17.372 1.00 87.94 120 CYS A O 1
ATOM 899 N N . GLY A 1 121 ? 13.860 15.655 -17.971 1.00 91.50 121 GLY A N 1
ATOM 900 C CA . GLY A 1 121 ? 13.373 15.586 -16.608 1.00 91.50 121 GLY A CA 1
ATOM 901 C C . GLY A 1 121 ? 12.350 14.492 -16.414 1.00 91.50 121 GLY A C 1
ATOM 902 O O . GLY A 1 121 ? 11.827 13.899 -17.356 1.00 91.50 121 GLY A O 1
ATOM 903 N N . TRP A 1 122 ? 12.111 14.199 -15.147 1.00 92.88 122 TRP A N 1
ATOM 904 C CA . TRP A 1 122 ? 11.088 13.259 -14.754 1.00 92.88 122 TRP A CA 1
ATOM 905 C C . TRP A 1 122 ? 10.525 13.615 -13.387 1.00 92.88 122 TRP A C 1
ATOM 907 O O . TRP A 1 122 ? 11.189 14.211 -12.528 1.00 92.88 122 TRP A O 1
ATOM 917 N N . THR A 1 123 ? 9.280 13.218 -13.184 1.00 94.06 123 THR A N 1
ATOM 918 C CA . THR A 1 123 ? 8.624 13.215 -11.886 1.00 94.06 123 THR A CA 1
ATOM 919 C C . THR A 1 123 ? 8.059 11.836 -11.627 1.00 94.06 123 THR A C 1
ATOM 921 O O . THR A 1 123 ? 7.528 11.184 -12.521 1.00 94.06 123 THR A O 1
ATOM 924 N N . ALA A 1 124 ? 8.161 11.392 -10.384 1.00 91.50 124 ALA A N 1
ATOM 925 C CA . ALA A 1 124 ? 7.420 10.251 -9.891 1.00 91.50 124 ALA A CA 1
ATOM 926 C C . ALA A 1 124 ? 6.636 10.696 -8.665 1.00 91.50 124 ALA A C 1
ATOM 928 O O . ALA A 1 124 ? 7.172 11.342 -7.770 1.00 91.50 124 ALA A O 1
ATOM 929 N N . GLN A 1 125 ? 5.367 10.340 -8.609 1.00 89.06 125 GLN A N 1
ATOM 930 C CA . GLN A 1 125 ? 4.545 10.514 -7.427 1.00 89.06 125 GLN A CA 1
ATOM 931 C C . GLN A 1 125 ? 4.015 9.146 -7.043 1.00 89.06 125 GLN A C 1
ATOM 933 O O . GLN A 1 125 ? 3.566 8.395 -7.910 1.00 89.06 125 GLN A O 1
ATOM 938 N N . THR A 1 126 ? 4.097 8.785 -5.764 1.00 77.56 126 THR A N 1
ATOM 939 C CA . THR A 1 126 ? 3.533 7.512 -5.318 1.00 77.56 126 THR A CA 1
ATOM 940 C C . THR A 1 126 ? 2.075 7.496 -5.738 1.00 77.56 126 THR A C 1
ATOM 942 O O . THR A 1 126 ? 1.358 8.453 -5.442 1.00 77.56 126 THR A O 1
ATOM 945 N N . ASP A 1 127 ? 1.609 6.410 -6.347 1.00 61.22 127 ASP A N 1
ATOM 946 C CA . ASP A 1 127 ? 0.176 6.229 -6.608 1.00 61.22 127 ASP A CA 1
ATOM 947 C C . ASP A 1 127 ? -0.580 5.850 -5.321 1.00 61.22 127 ASP A C 1
ATOM 949 O O . ASP A 1 127 ? -1.616 5.194 -5.348 1.00 61.22 127 ASP A O 1
ATOM 953 N N . MET A 1 128 ? -0.065 6.278 -4.161 1.00 50.09 128 MET A N 1
ATOM 954 C CA . MET A 1 128 ? -0.887 6.500 -2.983 1.00 50.09 128 MET A CA 1
ATOM 955 C C . MET A 1 128 ? -1.782 7.702 -3.2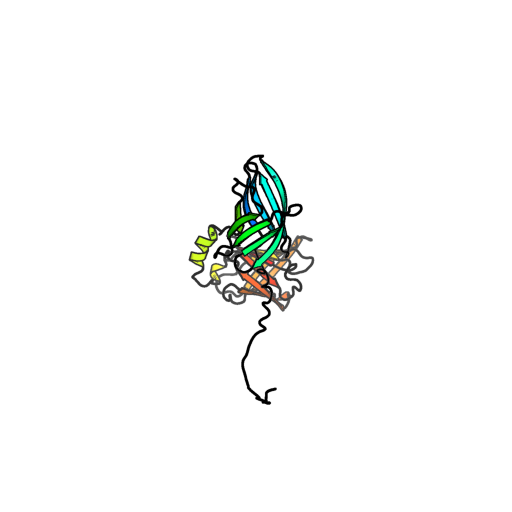81 1.00 50.09 128 MET A C 1
ATOM 957 O O . MET A 1 128 ? -1.550 8.810 -2.799 1.00 50.09 128 MET A O 1
ATOM 961 N N . GLU A 1 129 ? -2.786 7.485 -4.124 1.00 40.06 129 GLU A N 1
ATOM 962 C CA . GLU A 1 129 ? -3.955 8.343 -4.206 1.00 40.06 129 GLU A CA 1
ATOM 963 C C . GLU A 1 129 ? -4.406 8.628 -2.762 1.00 40.06 129 GLU A C 1
ATOM 965 O O . GLU A 1 129 ? -4.612 7.673 -2.007 1.00 40.06 129 GLU A O 1
ATOM 970 N N . PRO A 1 130 ? -4.497 9.889 -2.297 1.00 38.84 130 PRO A N 1
ATOM 971 C CA . PRO A 1 130 ? -5.226 10.140 -1.069 1.00 38.84 130 PRO A CA 1
ATOM 972 C C . PRO A 1 130 ? -6.679 9.802 -1.404 1.00 38.84 130 PRO A C 1
ATOM 974 O O . PRO A 1 130 ? -7.239 10.437 -2.304 1.00 38.84 130 PRO A O 1
ATOM 977 N N . PRO A 1 131 ? -7.318 8.817 -0.746 1.00 40.47 131 PRO A N 1
ATOM 978 C CA . PRO A 1 131 ? -8.729 8.599 -0.991 1.00 40.47 131 PRO A CA 1
ATOM 979 C C . PRO A 1 131 ? -9.439 9.940 -0.774 1.00 40.47 131 PRO A C 1
ATOM 981 O O . PRO A 1 131 ? -9.223 10.593 0.246 1.00 40.47 131 PRO A O 1
ATOM 984 N N . LYS A 1 132 ? -10.327 10.366 -1.678 1.00 43.88 132 LYS A N 1
ATOM 985 C CA . LYS A 1 132 ? -11.281 11.448 -1.356 1.00 43.88 132 LYS A CA 1
ATOM 986 C C . LYS A 1 132 ? -12.065 11.129 -0.066 1.00 43.88 132 LYS A C 1
ATOM 988 O O . LYS A 1 132 ? -12.494 12.032 0.641 1.00 43.88 132 LYS A O 1
ATOM 993 N N . ALA A 1 133 ? -12.145 9.845 0.297 1.00 44.28 133 ALA A N 1
ATOM 994 C CA . ALA A 1 133 ? -12.618 9.350 1.585 1.00 44.28 133 ALA A CA 1
ATOM 995 C C . ALA A 1 133 ? -11.660 9.595 2.778 1.00 44.28 133 ALA A C 1
ATOM 997 O O . ALA A 1 133 ? -12.122 9.615 3.906 1.00 44.28 133 ALA A O 1
ATOM 998 N N . GLU A 1 134 ? -10.355 9.794 2.580 1.00 41.06 134 GLU A N 1
ATOM 999 C CA . GLU A 1 134 ? -9.330 9.987 3.624 1.00 41.06 134 GLU A CA 1
ATOM 1000 C C . GLU A 1 134 ? -9.307 11.419 4.161 1.00 41.06 134 GLU A C 1
ATOM 1002 O O . GLU A 1 134 ? -9.085 11.620 5.346 1.00 41.06 134 GLU A O 1
ATOM 1007 N N . VAL A 1 135 ? -9.586 12.425 3.325 1.00 44.22 135 VAL A N 1
ATOM 1008 C CA . VAL A 1 135 ? -9.753 13.812 3.800 1.00 44.22 135 VAL A CA 1
ATOM 1009 C C . VAL A 1 135 ? -11.015 13.921 4.665 1.00 44.22 135 VAL A C 1
ATOM 1011 O O . VAL A 1 135 ? -10.975 14.521 5.736 1.00 44.22 135 VAL A O 1
ATOM 1014 N N . ALA A 1 136 ? -12.092 13.228 4.280 1.00 45.19 136 ALA A N 1
ATOM 1015 C CA . ALA A 1 136 ? -13.282 13.067 5.117 1.00 45.19 136 ALA A CA 1
ATOM 1016 C C . ALA A 1 136 ? -13.031 12.173 6.357 1.00 45.19 136 ALA A C 1
ATOM 1018 O O . ALA A 1 136 ? -13.567 12.441 7.428 1.00 45.19 136 ALA A O 1
ATOM 1019 N N . ARG A 1 137 ? -12.171 11.145 6.265 1.00 42.41 137 ARG A N 1
ATOM 1020 C CA . ARG A 1 137 ? -11.818 10.253 7.391 1.00 42.41 137 ARG A CA 1
ATOM 1021 C C . ARG A 1 137 ? -10.809 10.826 8.367 1.00 42.41 137 ARG A C 1
ATOM 1023 O O . ARG A 1 137 ? -10.889 10.482 9.535 1.00 42.41 137 ARG A O 1
ATOM 1030 N N . LYS A 1 138 ? -9.877 11.681 7.951 1.00 40.81 138 LYS A N 1
ATOM 1031 C CA . LYS A 1 138 ? -8.970 12.384 8.871 1.00 40.81 138 LYS A CA 1
ATOM 1032 C C . LYS A 1 138 ? -9.721 13.405 9.713 1.00 40.81 138 LYS A C 1
ATOM 1034 O O . LYS A 1 138 ? -9.364 13.582 10.868 1.00 40.81 138 LYS A O 1
ATOM 1039 N N . ALA A 1 139 ? -10.796 13.987 9.179 1.00 42.72 139 ALA A N 1
ATOM 1040 C CA . ALA A 1 139 ? -11.741 14.759 9.978 1.00 42.72 139 ALA A CA 1
ATOM 1041 C C . ALA A 1 139 ? -12.524 13.879 10.982 1.00 42.72 139 ALA A C 1
ATOM 1043 O O . ALA A 1 139 ? -12.877 14.356 12.054 1.00 42.72 139 ALA A O 1
ATOM 1044 N N . ALA A 1 140 ? -12.736 12.588 10.682 1.00 43.56 140 ALA A N 1
ATOM 1045 C CA . ALA A 1 140 ? -13.369 11.619 11.589 1.00 43.56 140 ALA A CA 1
ATOM 1046 C C . ALA A 1 140 ? -12.392 10.914 12.564 1.00 43.56 140 ALA A C 1
ATOM 1048 O O . ALA A 1 140 ? -12.814 10.407 13.599 1.00 43.56 140 ALA A O 1
ATOM 1049 N N . ALA A 1 141 ? -11.086 10.883 12.268 1.00 45.34 141 ALA A N 1
ATOM 1050 C CA . ALA A 1 141 ? -10.058 10.154 13.022 1.00 45.34 141 ALA A CA 1
ATOM 1051 C C . ALA A 1 141 ? -9.564 10.866 14.295 1.00 45.34 141 ALA A C 1
ATOM 1053 O O . ALA A 1 141 ? -8.684 10.347 14.980 1.00 45.34 141 ALA A O 1
ATOM 1054 N N . THR A 1 142 ? -10.116 12.030 14.632 1.00 49.00 142 THR A N 1
ATOM 1055 C CA . THR A 1 142 ? -9.831 12.736 15.891 1.00 49.00 142 THR A CA 1
ATOM 1056 C C . THR A 1 142 ? -10.666 12.209 17.064 1.00 49.00 142 THR A C 1
ATOM 1058 O O . THR A 1 142 ? -10.397 12.572 18.207 1.00 49.00 142 THR A O 1
ATOM 106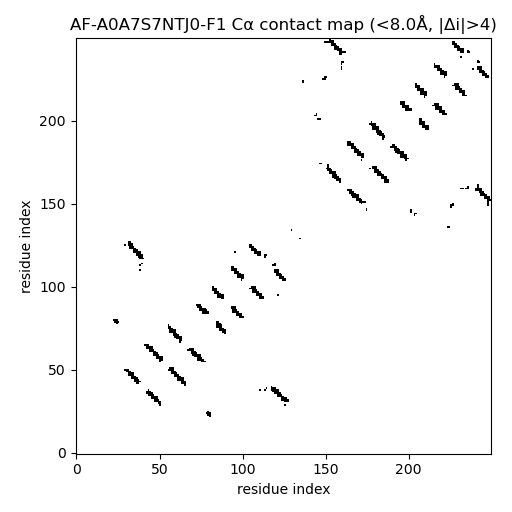1 N N . ARG A 1 143 ? -11.659 11.340 16.811 1.00 55.66 143 ARG A N 1
ATOM 1062 C CA . ARG A 1 143 ? -12.435 10.652 17.853 1.00 55.66 143 ARG A CA 1
ATOM 1063 C C . ARG A 1 143 ? -11.970 9.192 17.987 1.00 55.66 143 ARG A C 1
ATOM 1065 O O . ARG A 1 143 ? -11.766 8.539 16.962 1.00 55.66 143 ARG A O 1
ATOM 1072 N N . PRO A 1 144 ? -11.818 8.658 19.214 1.00 62.84 144 PRO A N 1
ATOM 1073 C CA . PRO A 1 144 ? -11.614 7.229 19.433 1.00 62.84 144 PRO A CA 1
ATOM 1074 C C . PRO A 1 144 ? -12.710 6.411 18.742 1.00 62.84 144 PRO A C 1
ATOM 1076 O O . PRO A 1 144 ? -13.888 6.750 18.853 1.00 62.84 144 PRO A O 1
ATOM 1079 N N . LEU A 1 145 ? -12.313 5.351 18.034 1.00 70.94 145 LEU A N 1
ATOM 1080 C CA . LEU A 1 145 ? -13.245 4.400 17.433 1.00 70.94 145 LEU A CA 1
ATOM 1081 C C . LEU A 1 145 ? -13.957 3.641 18.562 1.00 70.94 145 LEU A C 1
ATOM 1083 O O . LEU A 1 145 ? -13.284 3.110 19.449 1.00 70.94 145 LEU A O 1
ATOM 1087 N N . SER A 1 146 ? -15.287 3.601 18.547 1.00 76.56 146 SER A N 1
ATOM 1088 C CA . SER A 1 146 ? -16.077 2.809 19.496 1.00 76.56 146 SER A CA 1
ATOM 1089 C C . SER A 1 146 ? -16.642 1.549 18.838 1.00 76.56 146 SER A C 1
ATOM 1091 O O . SER A 1 146 ? -16.618 1.396 17.618 1.00 76.56 146 SER A O 1
ATOM 1093 N N . MET A 1 147 ? -17.169 0.631 19.652 1.00 76.00 147 MET A N 1
ATOM 1094 C CA . MET A 1 147 ? -17.864 -0.561 19.149 1.00 76.00 147 MET A CA 1
ATOM 1095 C C . MET A 1 147 ? -19.061 -0.215 18.254 1.00 76.00 147 MET A C 1
ATOM 1097 O O . MET A 1 147 ? -19.327 -0.935 17.294 1.00 76.00 147 MET A O 1
ATOM 1101 N N . ASP A 1 148 ? -19.734 0.907 18.518 1.00 78.94 148 ASP A N 1
ATOM 1102 C CA . ASP A 1 148 ? -20.883 1.368 17.730 1.00 78.94 148 ASP A CA 1
ATOM 1103 C C . ASP A 1 148 ? -20.491 1.778 16.302 1.00 78.94 148 ASP A C 1
ATOM 1105 O O . ASP A 1 148 ? -21.308 1.702 15.384 1.00 78.94 148 ASP A O 1
ATOM 1109 N N . ASP A 1 149 ? -19.228 2.163 16.092 1.00 77.19 149 ASP A N 1
ATOM 1110 C CA . ASP A 1 149 ? -18.717 2.571 14.781 1.00 77.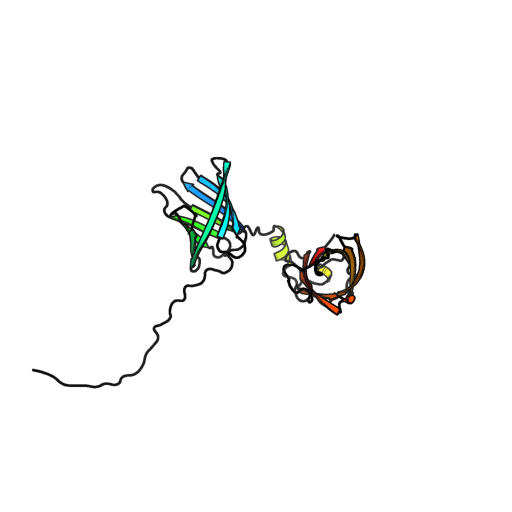19 149 ASP A CA 1
ATOM 1111 C C . ASP A 1 149 ? -18.506 1.380 13.833 1.00 77.19 149 ASP A C 1
ATOM 1113 O O . ASP A 1 149 ? -18.347 1.572 12.627 1.00 77.19 149 ASP A O 1
ATOM 1117 N N . LEU A 1 150 ? -18.495 0.146 14.352 1.00 76.94 150 LEU A N 1
ATOM 1118 C CA . LEU A 1 150 ? -18.186 -1.038 13.552 1.00 76.94 150 LEU A CA 1
ATOM 1119 C C . LEU A 1 150 ? -19.379 -1.549 12.730 1.00 76.94 150 LEU A C 1
ATOM 1121 O O . LEU A 1 150 ? -19.182 -2.412 11.880 1.00 76.94 150 LEU A O 1
ATOM 1125 N N . GLY A 1 151 ? -20.591 -1.025 12.935 1.00 81.75 151 GLY A N 1
ATOM 1126 C CA . GLY A 1 151 ? -21.810 -1.519 12.284 1.00 81.75 151 GLY A CA 1
ATOM 1127 C C . GLY A 1 151 ? -22.272 -2.882 12.817 1.00 81.75 151 GLY A C 1
ATOM 1128 O O . GLY A 1 151 ? -21.615 -3.495 13.651 1.00 81.75 151 GLY A O 1
ATOM 1129 N N . THR A 1 152 ? -23.439 -3.353 12.364 1.00 86.00 152 THR A N 1
ATOM 1130 C CA . THR A 1 152 ? -24.089 -4.560 12.919 1.00 86.00 152 THR A CA 1
ATOM 1131 C C . THR A 1 152 ? -24.072 -5.778 11.998 1.00 86.00 152 THR A C 1
ATOM 1133 O O . THR A 1 152 ? -24.242 -6.895 12.480 1.00 86.00 152 THR A O 1
ATOM 1136 N N . ASN A 1 153 ? -23.870 -5.587 10.691 1.00 89.38 153 ASN A N 1
ATOM 1137 C CA . ASN A 1 153 ? -23.860 -6.655 9.694 1.00 89.38 153 ASN A CA 1
ATOM 1138 C C . ASN A 1 153 ? -22.566 -6.600 8.883 1.00 89.38 153 ASN A C 1
ATOM 1140 O O . ASN A 1 153 ? -22.251 -5.578 8.272 1.00 89.38 153 ASN A O 1
ATOM 1144 N N . TRP A 1 154 ? -21.854 -7.720 8.817 1.00 91.06 154 TRP A N 1
ATOM 1145 C CA . TRP A 1 154 ? -20.622 -7.844 8.048 1.00 91.06 154 TRP A CA 1
ATOM 1146 C C . TRP A 1 154 ? -20.712 -8.987 7.047 1.00 91.06 154 TRP A C 1
ATOM 1148 O O . TRP A 1 154 ? -21.250 -10.049 7.350 1.00 91.06 154 TRP A O 1
ATOM 1158 N N . ARG A 1 155 ? -20.138 -8.779 5.864 1.00 91.75 155 ARG A N 1
ATOM 1159 C CA . ARG A 1 155 ? -19.769 -9.832 4.916 1.00 91.75 155 ARG A CA 1
ATOM 1160 C C . ARG A 1 155 ? -18.360 -10.282 5.249 1.00 91.75 155 ARG A C 1
ATOM 1162 O O . ARG A 1 155 ? -17.494 -9.435 5.434 1.00 91.75 155 ARG A O 1
ATOM 1169 N N . VAL A 1 156 ? -18.141 -11.587 5.323 1.00 91.56 156 VAL A N 1
ATOM 1170 C CA . VAL A 1 156 ? -16.875 -12.153 5.787 1.00 91.56 156 VAL A CA 1
ATOM 1171 C C . VAL A 1 156 ? -16.340 -13.155 4.791 1.00 91.56 156 VAL A C 1
ATOM 1173 O O . VAL A 1 156 ? -17.087 -13.988 4.275 1.00 91.56 156 VAL A O 1
ATOM 1176 N N . HIS A 1 157 ? -15.040 -13.060 4.554 1.00 89.69 157 HIS A N 1
ATOM 1177 C CA . HIS A 1 157 ? -14.234 -14.035 3.846 1.00 89.69 157 HIS A CA 1
ATOM 1178 C C . HIS A 1 157 ? -13.173 -14.563 4.815 1.00 89.69 157 HIS A C 1
ATOM 1180 O O . HIS A 1 157 ? -12.327 -13.806 5.288 1.00 89.69 157 HIS A O 1
ATOM 1186 N N . ASP A 1 158 ? -13.254 -15.846 5.157 1.00 85.31 158 ASP A N 1
ATOM 1187 C CA . ASP A 1 158 ? -12.418 -16.506 6.158 1.00 85.31 158 ASP A CA 1
ATOM 1188 C C . ASP A 1 158 ? -11.683 -17.691 5.520 1.00 85.31 158 ASP A C 1
ATOM 1190 O O . ASP A 1 158 ? -12.284 -18.675 5.089 1.00 85.31 158 ASP A O 1
ATOM 1194 N N . PHE A 1 159 ? -10.361 -17.575 5.464 1.00 83.44 159 PHE A N 1
ATOM 1195 C CA . PHE A 1 159 ? -9.442 -18.586 4.946 1.00 83.44 159 PHE A CA 1
ATOM 1196 C C . PHE A 1 159 ? -8.418 -18.969 6.024 1.00 83.44 159 PHE A C 1
ATOM 1198 O O . PHE A 1 159 ? -7.295 -19.383 5.744 1.00 83.44 159 PHE A O 1
ATOM 1205 N N . THR A 1 160 ? -8.801 -18.845 7.301 1.00 78.50 160 THR A N 1
ATOM 1206 C CA . THR A 1 160 ? -7.941 -19.169 8.451 1.00 78.50 160 THR A CA 1
ATOM 1207 C C . THR A 1 160 ? -7.635 -20.661 8.585 1.00 78.50 160 THR A C 1
ATOM 1209 O O . THR A 1 160 ? -6.750 -21.041 9.356 1.00 78.50 160 THR A O 1
ATOM 1212 N N . ASN A 1 161 ? -8.350 -21.508 7.844 1.00 73.12 161 ASN A N 1
ATOM 1213 C CA . ASN A 1 161 ? -8.140 -22.946 7.783 1.00 73.12 161 ASN A CA 1
ATOM 1214 C C . ASN A 1 161 ? -7.659 -23.324 6.389 1.00 73.12 161 ASN A C 1
ATOM 1216 O O . ASN A 1 161 ? -8.371 -23.130 5.409 1.00 73.12 161 ASN A O 1
ATOM 1220 N N . GLU A 1 162 ? -6.458 -23.885 6.317 1.00 66.69 162 GLU A N 1
ATOM 1221 C CA . GLU A 1 162 ? -5.877 -24.350 5.062 1.00 66.69 162 GLU A CA 1
ATOM 1222 C C . GLU A 1 162 ? -6.819 -25.345 4.363 1.00 66.69 162 GLU A C 1
ATOM 1224 O O . GLU A 1 162 ? -7.358 -26.255 4.995 1.00 66.69 162 GLU A O 1
ATOM 1229 N N . GLY A 1 163 ? -7.058 -25.130 3.068 1.00 63.75 163 GLY A N 1
ATOM 1230 C CA . GLY A 1 163 ? -7.992 -25.928 2.267 1.00 63.75 163 GLY A CA 1
ATOM 1231 C C . GLY A 1 163 ? -9.467 -25.527 2.382 1.00 63.75 163 GLY A C 1
ATOM 1232 O O . GLY A 1 163 ? -10.290 -26.092 1.664 1.00 63.75 163 GLY A O 1
ATOM 1233 N N . TYR A 1 164 ? -9.809 -24.544 3.222 1.00 66.31 164 TYR A N 1
ATOM 1234 C CA . TYR A 1 164 ? -11.170 -24.032 3.349 1.00 66.31 164 TYR A CA 1
ATOM 1235 C C . TYR A 1 164 ? -11.256 -22.553 2.980 1.00 66.31 164 TYR A C 1
ATOM 1237 O O . TYR A 1 164 ? -10.457 -21.729 3.419 1.00 66.31 164 TYR A O 1
ATOM 1245 N N . ASP A 1 165 ? -12.271 -22.234 2.183 1.00 78.88 165 ASP A N 1
ATOM 1246 C CA . ASP A 1 165 ? -12.556 -20.894 1.684 1.00 78.88 165 ASP A CA 1
ATOM 1247 C C . ASP A 1 165 ? -14.001 -20.548 2.075 1.00 78.88 165 ASP A C 1
ATOM 1249 O O . ASP A 1 165 ? -14.959 -20.891 1.372 1.00 78.88 165 ASP A O 1
ATOM 1253 N N . TYR A 1 166 ? -14.166 -19.985 3.277 1.00 80.25 166 TYR A N 1
ATOM 1254 C CA . TYR A 1 166 ? -15.476 -19.700 3.853 1.00 80.25 166 TYR A CA 1
ATOM 1255 C C . TYR A 1 166 ? -15.930 -18.290 3.493 1.00 80.25 166 TYR A C 1
ATOM 1257 O O . TYR A 1 166 ? -15.250 -17.307 3.778 1.00 80.25 166 TYR A O 1
ATOM 1265 N N . TYR A 1 167 ? -17.143 -18.182 2.958 1.00 88.00 167 TYR A N 1
ATOM 1266 C CA . TYR A 1 167 ? -17.822 -16.903 2.772 1.00 88.00 167 TYR A CA 1
ATOM 1267 C C . TYR A 1 167 ? -19.090 -16.870 3.595 1.00 88.00 167 TYR A C 1
ATOM 1269 O O . TYR A 1 167 ? -19.819 -17.859 3.680 1.00 88.00 167 TYR A O 1
ATOM 1277 N N . GLY A 1 168 ? -19.400 -15.726 4.183 1.00 89.69 168 GLY A N 1
ATOM 1278 C CA . GLY A 1 168 ? -20.614 -15.632 4.964 1.00 89.69 168 GLY A CA 1
ATOM 1279 C C . GLY A 1 168 ? -20.889 -14.269 5.538 1.00 89.69 168 GLY A C 1
ATOM 1280 O O . GLY A 1 168 ? -20.446 -13.243 5.020 1.00 89.69 168 GLY A O 1
ATOM 1281 N N . THR A 1 169 ? -21.661 -14.281 6.615 1.00 91.25 169 THR A N 1
ATOM 1282 C CA . THR A 1 169 ? -22.049 -13.071 7.323 1.00 91.25 169 THR A CA 1
ATOM 1283 C C . THR A 1 169 ? -21.766 -13.196 8.799 1.00 91.25 169 THR A C 1
ATOM 1285 O O . THR A 1 169 ? -22.021 -14.250 9.385 1.00 91.25 169 THR A O 1
ATOM 1288 N N . TRP A 1 170 ? -21.325 -12.100 9.395 1.00 91.06 170 TRP A N 1
ATOM 1289 C CA . TRP A 1 170 ? -21.300 -11.917 10.835 1.00 91.06 170 TRP A CA 1
ATOM 1290 C C . TRP A 1 170 ? -22.334 -10.870 11.239 1.00 91.06 170 TRP A C 1
ATOM 1292 O O . TRP A 1 170 ? -22.543 -9.891 10.519 1.00 91.06 170 TRP A O 1
ATOM 1302 N N . LYS A 1 171 ? -22.964 -11.070 12.393 1.00 89.19 171 LYS A N 1
ATOM 1303 C CA . LYS A 1 171 ? -23.896 -10.121 12.995 1.00 89.19 171 LYS A CA 1
ATOM 1304 C C . LYS A 1 171 ? -23.512 -9.857 14.440 1.00 89.19 171 LYS A C 1
ATOM 1306 O O . LYS A 1 171 ? -23.313 -10.805 15.197 1.00 89.19 171 LYS A O 1
ATOM 1311 N N . LEU A 1 172 ? -23.444 -8.585 14.824 1.00 82.44 172 LEU A N 1
ATOM 1312 C CA . LEU A 1 172 ? -23.358 -8.212 16.236 1.00 82.44 172 LEU A CA 1
ATOM 1313 C C . LEU A 1 172 ? -24.787 -8.105 16.753 1.00 82.44 172 LEU A C 1
ATOM 1315 O O . LEU A 1 172 ? -25.572 -7.299 16.234 1.00 82.44 172 LEU A O 1
ATOM 1319 N N . PRO A 1 173 ? -25.151 -8.885 17.770 1.00 66.88 173 PRO A N 1
ATOM 1320 C CA . PRO A 1 173 ? -26.443 -8.770 18.396 1.00 66.88 173 PRO A CA 1
ATOM 1321 C C . PRO A 1 173 ? -26.449 -7.502 19.254 1.00 66.88 173 PRO A C 1
ATOM 1323 O O . PRO A 1 173 ? -26.131 -7.572 20.418 1.00 66.88 173 PRO A O 1
ATOM 1326 N N . LYS A 1 174 ? -26.847 -6.351 18.697 1.00 60.53 174 LYS A N 1
ATOM 1327 C CA . LYS A 1 174 ? -27.068 -5.067 19.407 1.00 60.53 174 LYS A CA 1
ATOM 1328 C C . LYS A 1 174 ? -25.838 -4.474 20.152 1.00 60.53 174 LYS A C 1
ATOM 1330 O O . LYS A 1 174 ? -24.870 -5.165 20.455 1.00 60.53 174 LYS A O 1
ATOM 1335 N N . PRO A 1 175 ? -25.856 -3.165 20.466 1.00 53.72 175 PRO A N 1
ATOM 1336 C CA . PRO A 1 175 ? -24.839 -2.557 21.326 1.00 53.72 175 PRO A CA 1
ATOM 1337 C C . PRO A 1 175 ? -24.834 -3.204 22.720 1.00 53.72 175 PRO A C 1
ATOM 1339 O O . PRO A 1 175 ? -25.896 -3.364 23.323 1.00 53.72 175 PRO A O 1
ATOM 1342 N N . GLY A 1 176 ? -23.651 -3.562 23.229 1.00 55.31 176 GLY A N 1
ATOM 1343 C CA . GLY A 1 176 ? -23.465 -4.105 24.583 1.00 55.31 176 GLY A CA 1
ATOM 1344 C C . GLY A 1 176 ? -23.420 -5.633 24.707 1.00 55.31 176 GLY A C 1
ATOM 1345 O O . GLY A 1 176 ? -23.413 -6.130 25.828 1.00 55.31 176 GLY A O 1
ATOM 1346 N N . PHE A 1 177 ? -23.388 -6.377 23.598 1.00 58.19 177 PHE A N 1
ATOM 1347 C CA . PHE A 1 177 ? -23.213 -7.831 23.627 1.00 58.19 177 PHE A CA 1
ATOM 1348 C C . PHE A 1 177 ? -21.812 -8.254 23.181 1.00 58.19 177 PHE A C 1
ATOM 1350 O O . PHE A 1 177 ? -21.277 -7.766 22.185 1.00 58.19 177 PHE A O 1
ATOM 1357 N N . ASP A 1 178 ? -21.281 -9.262 23.867 1.00 72.31 178 ASP A N 1
ATOM 1358 C CA . ASP A 1 178 ? -19.941 -9.811 23.648 1.00 72.31 178 ASP A CA 1
ATOM 1359 C C . ASP A 1 178 ? -19.954 -10.974 22.646 1.00 72.31 178 ASP A C 1
ATOM 1361 O O . ASP A 1 178 ? -19.164 -11.906 22.773 1.00 72.31 178 ASP A O 1
ATOM 1365 N N . ALA A 1 179 ? -20.879 -11.003 21.684 1.00 83.19 179 ALA A N 1
ATOM 1366 C CA . ALA A 1 179 ? -21.010 -12.127 20.758 1.00 83.19 179 ALA A CA 1
ATOM 1367 C C . ALA A 1 179 ? -21.062 -11.679 19.297 1.00 83.19 179 ALA A C 1
ATOM 1369 O O . ALA A 1 179 ? -21.606 -10.632 18.976 1.00 83.19 179 ALA A O 1
ATOM 1370 N N . ILE A 1 180 ? -20.516 -12.491 18.398 1.00 88.12 180 ILE A N 1
ATOM 1371 C CA . ILE A 1 180 ? -20.689 -12.350 16.951 1.00 88.12 180 ILE A CA 1
ATOM 1372 C C . ILE A 1 180 ? -21.390 -13.604 16.461 1.00 88.12 180 ILE A C 1
ATOM 1374 O O . ILE A 1 180 ? -20.808 -14.682 16.522 1.00 88.12 180 ILE A O 1
ATOM 1378 N N . GLU A 1 181 ? -22.607 -13.483 15.947 1.00 90.69 181 GLU A N 1
ATOM 1379 C CA . GLU A 1 181 ? -23.276 -14.590 15.264 1.00 90.69 181 GLU A CA 1
ATOM 1380 C C . GLU A 1 181 ? -22.705 -14.732 13.856 1.00 90.69 181 GLU A C 1
ATOM 1382 O O . GLU A 1 181 ? -22.677 -13.759 13.104 1.00 90.69 181 GLU A O 1
ATOM 1387 N N . PHE A 1 182 ? -22.273 -15.931 13.470 1.00 91.50 182 PHE A N 1
ATOM 1388 C CA . PHE A 1 182 ? -21.764 -16.192 12.129 1.00 91.50 182 PHE A CA 1
ATOM 1389 C C . PHE A 1 182 ? -22.622 -17.210 11.380 1.00 91.50 182 PHE A C 1
ATOM 1391 O O . PHE A 1 182 ? -23.182 -18.148 11.950 1.00 91.50 182 PHE A O 1
ATOM 1398 N N . SER A 1 183 ? -22.675 -17.038 10.063 1.00 92.06 183 SER A N 1
ATOM 1399 C CA . SER A 1 183 ? -23.198 -18.020 9.119 1.00 92.06 183 SER A CA 1
ATOM 1400 C C . SER A 1 183 ? -22.246 -18.090 7.939 1.00 92.06 183 SER A C 1
ATOM 1402 O O . SER A 1 183 ? -22.177 -17.143 7.159 1.00 92.06 183 SER A O 1
ATOM 1404 N N . TYR A 1 184 ? -21.532 -19.201 7.806 1.00 90.50 184 TYR A N 1
ATOM 1405 C CA . TYR A 1 184 ? -20.565 -19.460 6.748 1.00 90.50 184 TYR A CA 1
ATOM 1406 C C . TYR A 1 184 ? -21.063 -20.510 5.771 1.00 90.50 184 TYR A C 1
ATOM 1408 O O . TYR A 1 184 ? -21.785 -21.432 6.142 1.00 90.50 184 TYR A O 1
ATOM 1416 N N . LYS A 1 185 ? -20.607 -20.386 4.531 1.00 89.56 185 LYS A N 1
ATOM 1417 C CA . LYS A 1 185 ? -20.706 -21.387 3.483 1.00 89.56 185 LYS A CA 1
ATOM 1418 C C . LYS A 1 185 ? -19.297 -21.693 2.992 1.00 89.56 185 LYS A C 1
ATOM 1420 O O . LYS A 1 185 ? -18.582 -20.780 2.580 1.00 89.56 185 LYS A O 1
ATOM 1425 N N . ASN A 1 186 ? -18.901 -22.957 3.048 1.00 83.06 186 ASN A N 1
ATOM 1426 C CA . ASN A 1 186 ? -17.662 -23.408 2.433 1.00 83.06 186 ASN A CA 1
ATOM 1427 C C . ASN A 1 186 ? -17.832 -23.404 0.909 1.00 83.06 186 ASN A C 1
ATOM 1429 O O . ASN A 1 186 ? -18.825 -23.903 0.377 1.00 83.06 186 ASN A O 1
ATOM 1433 N N . LYS A 1 187 ? -16.886 -22.805 0.193 1.00 79.69 187 LYS A N 1
ATOM 1434 C CA . LYS A 1 187 ? -16.945 -22.703 -1.265 1.00 79.69 187 LYS A CA 1
ATOM 1435 C C . LYS A 1 187 ? -16.702 -24.028 -1.980 1.00 79.69 187 LYS A C 1
ATOM 1437 O O . LYS A 1 187 ? -17.221 -24.187 -3.081 1.00 79.69 187 LYS A O 1
ATOM 1442 N N . SER A 1 188 ? -15.933 -24.949 -1.396 1.00 80.06 188 SER A N 1
ATOM 1443 C CA . SER A 1 188 ? -15.575 -26.204 -2.071 1.00 80.06 188 SER A CA 1
ATOM 1444 C C . SER A 1 188 ? -16.727 -27.209 -2.117 1.00 80.06 188 SER A C 1
ATOM 1446 O O . SER A 1 188 ? -16.957 -27.816 -3.158 1.00 80.06 188 SER A O 1
ATOM 1448 N N . ASP A 1 189 ? -17.469 -27.360 -1.021 1.00 84.00 189 ASP A N 1
ATOM 1449 C CA . ASP A 1 189 ? -18.534 -28.364 -0.868 1.00 84.00 189 ASP A CA 1
ATOM 1450 C C . ASP A 1 189 ? -19.929 -27.753 -0.633 1.00 84.00 189 ASP A C 1
ATOM 1452 O O . ASP A 1 189 ? -20.934 -28.460 -0.621 1.00 84.00 189 ASP A O 1
ATOM 1456 N N . GLY A 1 190 ? -20.020 -26.431 -0.457 1.00 84.25 190 GLY A N 1
ATOM 1457 C CA . GLY A 1 190 ? -21.272 -25.738 -0.171 1.00 84.25 190 GLY A CA 1
ATOM 1458 C C . GLY A 1 190 ? -21.806 -25.942 1.248 1.00 84.25 190 GLY A C 1
ATOM 1459 O O . GLY A 1 190 ? -22.893 -25.433 1.537 1.00 84.25 190 GLY A O 1
ATOM 1460 N N . ALA A 1 191 ? -21.076 -26.642 2.124 1.00 84.81 191 ALA A N 1
ATOM 1461 C CA . ALA A 1 191 ? -21.493 -26.916 3.491 1.00 84.81 191 ALA A CA 1
ATOM 1462 C C . ALA A 1 191 ? -21.700 -25.612 4.267 1.00 84.81 191 ALA A C 1
ATOM 1464 O O . ALA A 1 191 ? -20.913 -24.666 4.163 1.00 84.81 191 ALA A O 1
ATOM 1465 N N . VAL A 1 192 ? -22.775 -25.562 5.054 1.00 87.88 192 VAL A N 1
ATOM 1466 C CA . VAL A 1 192 ? -23.149 -24.378 5.831 1.00 87.88 192 VAL A CA 1
ATOM 1467 C C . VAL A 1 192 ? -22.844 -24.613 7.304 1.00 87.88 192 VAL A C 1
ATOM 1469 O O . VAL A 1 192 ? -23.287 -25.601 7.883 1.00 87.88 192 VAL A O 1
ATOM 1472 N N . ALA A 1 193 ? -22.133 -23.672 7.919 1.00 85.69 193 ALA A N 1
ATOM 1473 C CA . ALA A 1 193 ? -21.835 -23.661 9.346 1.00 85.69 193 ALA A CA 1
ATOM 1474 C C . ALA A 1 193 ? -22.422 -22.405 9.993 1.00 85.69 193 ALA A C 1
ATOM 1476 O O . ALA A 1 193 ? -22.299 -21.305 9.456 1.00 85.69 193 ALA A O 1
ATOM 1477 N N . LYS A 1 194 ? -23.049 -22.558 11.160 1.00 89.94 194 LYS A N 1
ATOM 1478 C CA . LYS A 1 194 ? -23.583 -21.448 11.958 1.00 89.94 194 LYS A CA 1
ATOM 1479 C C . LYS A 1 194 ? -23.104 -21.567 13.395 1.00 89.94 194 LYS A C 1
ATOM 1481 O O . LYS A 1 194 ? -22.923 -22.678 13.889 1.00 89.94 194 LYS A O 1
ATOM 1486 N N . GLY A 1 195 ? -22.934 -20.438 14.064 1.00 88.88 195 G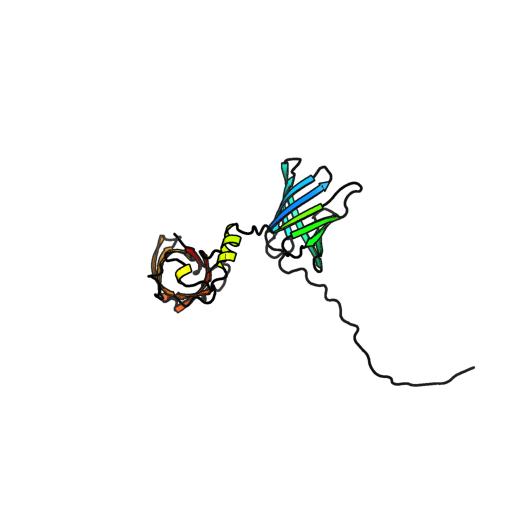LY A N 1
ATOM 1487 C CA . GLY A 1 195 ? -22.541 -20.414 15.466 1.00 88.88 195 GLY A CA 1
ATOM 1488 C C . GLY A 1 195 ? -22.301 -19.001 15.964 1.00 88.88 195 GLY A C 1
ATOM 1489 O O . GLY A 1 195 ? -22.757 -18.033 15.355 1.00 88.88 195 GLY A O 1
ATOM 1490 N N . SER A 1 196 ? -21.567 -18.891 17.068 1.00 89.38 196 SER A N 1
ATOM 1491 C CA . SER A 1 196 ? -21.156 -17.607 17.618 1.00 89.38 196 SER A CA 1
ATOM 1492 C C . SER A 1 196 ? -19.683 -17.582 18.024 1.00 89.38 196 SER A C 1
ATOM 1494 O O . SER A 1 196 ? -19.087 -18.593 18.408 1.00 89.38 196 SER A O 1
ATOM 1496 N N . PHE A 1 197 ? -19.084 -16.401 17.928 1.00 88.81 197 PHE A N 1
ATOM 1497 C CA . PHE A 1 197 ? -17.803 -16.067 18.539 1.00 88.81 197 PHE A CA 1
ATOM 1498 C C . PHE A 1 197 ? -18.020 -15.154 19.735 1.00 88.81 197 PHE A C 1
ATOM 1500 O O . PHE A 1 197 ? -19.037 -14.470 19.795 1.00 88.81 197 PHE A O 1
ATOM 1507 N N . VAL A 1 198 ? -17.061 -15.116 20.661 1.00 82.50 198 VAL A N 1
ATOM 1508 C CA . VAL A 1 198 ? -17.062 -14.114 21.737 1.00 82.50 198 VAL A CA 1
ATOM 1509 C C . VAL A 1 198 ? -16.237 -12.916 21.289 1.00 82.50 198 VAL A C 1
ATOM 1511 O O . VAL A 1 198 ? -15.113 -13.072 20.815 1.00 82.50 198 VAL A O 1
ATOM 1514 N N . LEU A 1 199 ? -16.792 -11.725 21.422 1.00 83.25 199 LEU A N 1
ATOM 1515 C CA . LEU A 1 199 ? -16.183 -10.466 21.050 1.00 83.25 199 LEU A CA 1
ATOM 1516 C C . LEU A 1 199 ? -15.461 -9.870 22.255 1.00 83.25 199 LEU A C 1
ATOM 1518 O O . LEU A 1 199 ? -16.058 -9.643 23.300 1.00 83.25 199 LEU A O 1
ATOM 1522 N N . GLY A 1 200 ? -14.160 -9.650 22.114 1.00 72.75 200 GLY A N 1
ATOM 1523 C CA . GLY A 1 200 ? -13.358 -8.925 23.090 1.00 72.75 200 GLY A CA 1
ATOM 1524 C C . GLY A 1 200 ? -13.463 -7.407 22.905 1.00 72.75 200 GLY A C 1
ATOM 1525 O O . GLY A 1 200 ? -13.983 -6.932 21.891 1.00 72.75 200 GLY A O 1
ATOM 1526 N N . PRO A 1 201 ? -12.923 -6.625 23.855 1.00 67.75 201 PRO A N 1
ATOM 1527 C CA . PRO A 1 201 ? -12.954 -5.171 23.778 1.00 67.75 201 PRO A CA 1
ATOM 1528 C C . PRO A 1 201 ? -12.143 -4.649 22.584 1.00 67.75 201 PRO A C 1
ATOM 1530 O O . PRO A 1 201 ? -11.073 -5.171 22.254 1.00 67.75 201 PRO A O 1
ATOM 1533 N N . LEU A 1 202 ? -12.625 -3.565 21.975 1.00 69.56 202 LEU A N 1
ATOM 1534 C CA . LEU A 1 202 ? -11.876 -2.800 20.981 1.00 69.56 202 LEU A CA 1
ATOM 1535 C C . LEU A 1 202 ? -10.801 -1.959 21.683 1.00 69.56 202 LEU A C 1
ATOM 1537 O O . LEU A 1 202 ? -11.108 -1.092 22.499 1.00 69.56 202 LEU A O 1
ATOM 1541 N N . SER A 1 203 ? -9.533 -2.188 21.341 1.00 68.56 203 SER A N 1
ATOM 1542 C CA . SER A 1 203 ? -8.407 -1.385 21.826 1.00 68.56 203 SER A CA 1
ATOM 1543 C C . SER A 1 203 ? -7.819 -0.578 20.673 1.00 68.56 203 SER A C 1
ATOM 1545 O O . SER A 1 203 ? -7.147 -1.112 19.783 1.00 68.56 203 SER A O 1
ATOM 1547 N N . GLY A 1 204 ? -8.128 0.719 20.641 1.00 76.44 204 GLY A N 1
ATOM 1548 C CA . GLY A 1 204 ? -7.798 1.592 19.516 1.00 76.44 204 GLY A CA 1
ATOM 1549 C C . GLY A 1 204 ? -8.512 1.142 18.239 1.00 76.44 204 GLY A C 1
ATOM 1550 O O . GLY A 1 204 ? -9.678 1.449 18.033 1.00 76.44 204 GLY A O 1
ATOM 1551 N N . ARG A 1 205 ? -7.804 0.413 17.371 1.00 76.62 205 ARG A N 1
ATOM 1552 C CA . ARG A 1 205 ? -8.354 -0.188 16.139 1.00 76.62 205 ARG A CA 1
ATOM 1553 C C . ARG A 1 205 ? -8.225 -1.709 16.104 1.00 76.62 205 ARG A C 1
ATOM 1555 O O . ARG A 1 205 ? -8.467 -2.314 15.066 1.00 76.62 205 ARG A O 1
ATOM 1562 N N . VAL A 1 206 ? -7.791 -2.324 17.199 1.00 74.94 206 VAL A N 1
ATOM 1563 C CA . VAL A 1 206 ? -7.566 -3.767 17.281 1.00 74.94 206 VAL A CA 1
ATOM 1564 C C . VAL A 1 206 ? -8.762 -4.426 17.947 1.00 74.94 206 VAL A C 1
ATOM 1566 O O . VAL A 1 206 ? -9.132 -4.060 19.061 1.00 74.94 206 VAL A O 1
ATOM 1569 N N . LEU A 1 207 ? -9.321 -5.419 17.264 1.00 81.12 207 LEU A N 1
ATOM 1570 C CA . LEU A 1 207 ? -10.420 -6.250 17.728 1.00 81.12 207 LEU A CA 1
ATOM 1571 C C . LEU A 1 207 ? -9.898 -7.654 18.041 1.00 81.12 207 LEU A C 1
ATOM 1573 O O . LEU A 1 207 ? -9.153 -8.236 17.247 1.00 81.12 207 LEU A O 1
ATOM 1577 N N . LEU A 1 208 ? -10.301 -8.203 19.182 1.00 79.94 208 LEU A N 1
ATOM 1578 C CA . LEU A 1 208 ? -10.036 -9.592 19.547 1.00 79.94 208 LEU A CA 1
ATOM 1579 C C . LEU A 1 208 ? -11.343 -10.373 19.508 1.00 79.94 208 LEU A C 1
ATOM 1581 O O . LEU A 1 208 ? -12.349 -9.923 20.040 1.00 79.94 208 LEU A O 1
ATOM 1585 N N . ILE A 1 209 ? -11.325 -11.542 18.881 1.00 87.19 209 ILE A N 1
ATOM 1586 C CA . ILE A 1 209 ? -12.486 -12.419 18.740 1.00 87.19 209 ILE A CA 1
ATOM 1587 C C . ILE A 1 209 ? -12.068 -13.802 19.223 1.00 87.19 209 ILE A C 1
ATOM 1589 O O . ILE A 1 209 ? -11.085 -14.354 18.742 1.00 87.19 209 ILE A O 1
ATOM 1593 N N . PHE A 1 210 ? -12.780 -14.384 20.176 1.00 81.56 210 PHE A N 1
ATOM 1594 C CA . PHE A 1 210 ? -12.510 -15.727 20.670 1.00 81.56 210 PHE A CA 1
ATOM 1595 C C . PHE A 1 210 ? -13.390 -16.753 19.955 1.00 81.56 210 PHE A C 1
ATOM 1597 O O . PHE A 1 210 ? -14.622 -16.739 20.045 1.00 81.56 210 PHE A O 1
ATOM 1604 N N . HIS A 1 211 ? -12.737 -17.683 19.263 1.00 85.00 211 HIS A N 1
ATOM 1605 C CA . HIS A 1 211 ? -13.384 -18.776 18.560 1.00 85.00 211 HIS A CA 1
ATOM 1606 C C . HIS A 1 211 ? -13.602 -19.951 19.518 1.00 85.00 211 HIS A C 1
ATOM 1608 O O . HIS A 1 211 ? -12.697 -20.755 19.752 1.00 85.00 211 HIS A O 1
ATOM 1614 N N . GLN A 1 212 ? -14.830 -20.108 20.019 1.00 77.81 212 GLN A N 1
ATOM 1615 C CA . GLN A 1 212 ? -15.170 -21.113 21.036 1.00 77.81 212 GLN A CA 1
ATOM 1616 C C . GLN A 1 212 ? -14.808 -22.544 20.607 1.00 77.81 212 GLN A C 1
ATOM 1618 O O . GLN A 1 212 ? -14.086 -23.231 21.325 1.00 77.81 212 GLN A O 1
ATOM 1623 N N . GLY A 1 213 ? -15.202 -22.958 19.395 1.00 80.44 213 GLY A N 1
ATOM 1624 C CA . GLY A 1 213 ? -14.921 -24.310 18.886 1.00 80.44 213 GLY A CA 1
ATOM 1625 C C . GLY A 1 213 ? -13.431 -24.659 18.750 1.00 80.44 213 GLY A C 1
ATOM 1626 O O . GLY A 1 213 ? -13.070 -25.829 18.812 1.00 80.44 213 GLY A O 1
ATOM 1627 N N . ARG A 1 214 ? -12.550 -23.658 18.610 1.00 80.56 214 ARG A N 1
ATOM 1628 C CA . ARG A 1 214 ? -11.091 -23.847 18.519 1.00 80.56 214 ARG A CA 1
ATOM 1629 C C . ARG A 1 214 ? -10.363 -23.523 19.818 1.00 80.56 214 ARG A C 1
ATOM 1631 O O . ARG A 1 214 ? -9.200 -23.887 19.955 1.00 80.56 214 ARG A O 1
ATOM 1638 N N . ARG A 1 215 ? -11.029 -22.845 20.758 1.00 80.00 215 ARG A N 1
ATOM 1639 C CA . ARG A 1 215 ? -10.455 -22.315 22.004 1.00 80.00 215 ARG A CA 1
ATOM 1640 C C . ARG A 1 215 ? -9.216 -21.441 21.752 1.00 80.00 215 ARG A C 1
ATOM 1642 O O . ARG A 1 215 ? -8.192 -21.585 22.419 1.00 80.00 215 ARG A O 1
ATOM 1649 N N . LYS A 1 216 ? -9.296 -20.558 20.754 1.00 82.62 216 LYS A N 1
ATOM 1650 C CA . LYS A 1 216 ? -8.212 -19.664 20.306 1.00 82.62 216 LYS A CA 1
ATOM 1651 C C . LYS A 1 216 ? -8.765 -18.302 19.883 1.00 82.62 216 LYS A C 1
ATOM 1653 O O . LYS A 1 216 ? -9.968 -18.190 19.648 1.00 82.62 216 LYS A O 1
ATOM 1658 N N . TYR A 1 217 ? -7.899 -17.295 19.745 1.00 79.19 217 TYR A N 1
ATOM 1659 C CA . TYR A 1 217 ? -8.306 -15.967 19.292 1.00 79.19 217 TYR A CA 1
ATOM 1660 C C . TYR A 1 217 ? -8.054 -15.737 17.800 1.00 79.19 217 TYR A C 1
ATOM 1662 O O . TYR A 1 217 ? -7.184 -16.338 17.171 1.00 79.19 217 TYR A O 1
ATOM 1670 N N . MET A 1 218 ? -8.852 -14.833 17.250 1.00 86.38 218 MET A N 1
ATOM 1671 C CA . MET A 1 218 ? -8.657 -14.149 15.987 1.00 86.38 218 MET A CA 1
ATOM 1672 C C . MET A 1 218 ? -8.437 -12.676 16.303 1.00 86.38 218 MET A C 1
ATOM 1674 O O . MET A 1 218 ? -9.217 -12.061 17.032 1.00 86.38 218 MET A O 1
ATOM 1678 N N . ARG A 1 219 ? -7.372 -12.104 15.751 1.00 82.31 219 ARG A N 1
ATOM 1679 C CA . ARG A 1 219 ? -7.043 -10.693 15.918 1.00 82.31 219 ARG A CA 1
ATOM 1680 C C . ARG A 1 219 ? -7.311 -9.960 14.617 1.00 82.31 219 ARG A C 1
ATOM 1682 O O . ARG A 1 219 ? -6.709 -10.277 13.596 1.00 82.31 219 ARG A O 1
ATOM 1689 N N . GLY A 1 220 ? -8.194 -8.971 14.671 1.00 83.69 220 GLY A N 1
ATOM 1690 C CA . GLY A 1 220 ? -8.528 -8.085 13.563 1.00 83.69 220 GLY A CA 1
ATOM 1691 C C . GLY A 1 220 ? -8.015 -6.672 13.799 1.00 83.69 220 GLY A C 1
ATOM 1692 O O . GLY A 1 220 ? -7.908 -6.218 14.934 1.00 83.69 220 GLY A O 1
ATOM 1693 N N . THR A 1 221 ? -7.706 -5.957 12.724 1.00 81.50 221 THR A N 1
ATOM 1694 C CA . THR A 1 221 ? -7.46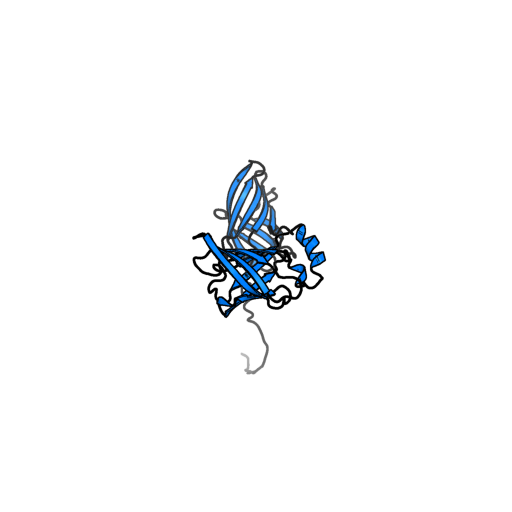2 -4.513 12.751 1.00 81.50 221 THR A CA 1
ATOM 1695 C C . THR A 1 221 ? -8.475 -3.829 11.850 1.00 81.50 221 THR A C 1
ATOM 1697 O O . THR A 1 221 ? -8.578 -4.155 10.663 1.00 81.50 221 THR A O 1
ATOM 1700 N N . VAL A 1 222 ? -9.210 -2.870 12.410 1.00 79.81 222 VAL A N 1
ATOM 1701 C CA . VAL A 1 222 ? -10.100 -1.992 11.654 1.00 79.81 222 VAL A CA 1
ATOM 1702 C C . VAL A 1 222 ? -9.237 -1.142 10.735 1.00 79.81 222 VAL A C 1
ATOM 1704 O O . VAL A 1 222 ? -8.349 -0.405 11.178 1.00 79.81 222 VAL A O 1
ATOM 1707 N N . GLN A 1 223 ? -9.472 -1.276 9.439 1.00 82.50 223 GLN A N 1
ATOM 1708 C CA . GLN A 1 223 ? -8.696 -0.598 8.421 1.00 82.50 223 GLN A CA 1
ATOM 1709 C C . GLN A 1 223 ? -8.915 0.914 8.508 1.00 82.50 223 GLN A C 1
ATOM 1711 O O . GLN A 1 223 ? -9.820 1.408 9.189 1.00 82.50 223 GLN A O 1
ATOM 1716 N N . ALA A 1 224 ? -8.087 1.677 7.787 1.00 67.69 224 ALA A N 1
ATOM 1717 C CA . ALA A 1 224 ? -8.272 3.124 7.642 1.00 67.69 224 ALA A CA 1
ATOM 1718 C C . ALA A 1 224 ? -9.714 3.460 7.251 1.00 67.69 224 ALA A C 1
ATOM 1720 O O . ALA A 1 224 ? -10.228 4.521 7.599 1.00 67.69 224 ALA A O 1
ATOM 1721 N N . ASP A 1 225 ? -10.372 2.511 6.583 1.00 71.75 225 ASP A N 1
ATOM 1722 C CA . ASP A 1 225 ? -11.668 2.702 6.013 1.00 71.75 225 ASP A CA 1
ATOM 1723 C C . ASP A 1 225 ? -12.847 2.767 7.011 1.00 71.75 225 ASP A C 1
ATOM 1725 O O . ASP A 1 225 ? -13.931 3.251 6.666 1.00 71.75 225 ASP 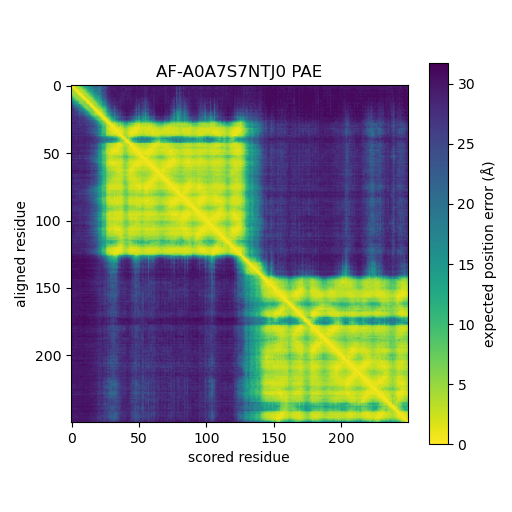A O 1
ATOM 1729 N N . GLY A 1 226 ? -12.623 2.323 8.249 1.00 75.19 226 GLY A N 1
ATOM 1730 C CA . GLY A 1 226 ? -13.640 2.241 9.297 1.00 75.19 226 GLY A CA 1
ATOM 1731 C C . GLY A 1 226 ? -14.764 1.242 9.009 1.00 75.19 226 GLY A C 1
ATOM 1732 O O . GLY A 1 226 ? -15.694 1.149 9.794 1.00 75.19 226 GLY A O 1
ATOM 1733 N N . LYS A 1 227 ? -14.705 0.514 7.889 1.00 81.06 227 LYS A N 1
ATOM 1734 C CA . LYS A 1 227 ? -15.755 -0.405 7.424 1.00 81.06 227 LYS A CA 1
ATOM 1735 C C . LYS A 1 227 ? -15.234 -1.806 7.141 1.00 81.06 227 LYS A C 1
ATOM 1737 O O . LYS A 1 227 ? -16.031 -2.720 6.979 1.00 81.06 227 LYS A O 1
ATOM 1742 N N . THR A 1 228 ? -13.924 -1.973 7.077 1.00 84.44 228 THR A N 1
ATOM 1743 C CA . THR A 1 228 ? -13.249 -3.233 6.824 1.00 84.44 228 THR A CA 1
ATOM 1744 C C . THR A 1 228 ? -12.394 -3.578 8.028 1.00 84.44 228 THR A C 1
ATOM 1746 O O . THR A 1 228 ? -11.694 -2.733 8.587 1.00 84.44 228 THR A O 1
ATOM 1749 N N . ILE A 1 229 ? -12.414 -4.845 8.410 1.00 88.38 229 ILE A N 1
ATOM 1750 C CA . ILE A 1 229 ? -11.551 -5.430 9.424 1.00 88.38 229 ILE A CA 1
ATOM 1751 C C . ILE A 1 229 ? -10.772 -6.541 8.738 1.00 88.38 229 ILE A C 1
ATOM 1753 O O . ILE A 1 229 ? -11.363 -7.431 8.135 1.00 88.38 229 ILE A O 1
ATOM 1757 N N . LYS A 1 230 ? -9.444 -6.484 8.818 1.00 86.19 230 LYS A N 1
ATOM 1758 C CA . LYS A 1 230 ? -8.574 -7.563 8.337 1.00 86.19 230 LYS A CA 1
ATOM 1759 C C . LYS A 1 230 ? -7.851 -8.166 9.513 1.00 86.19 230 LYS A C 1
ATOM 1761 O O . LYS A 1 230 ? -7.389 -7.429 10.388 1.00 86.19 230 LYS A O 1
ATOM 1766 N N . GLY A 1 231 ? -7.738 -9.480 9.533 1.00 86.12 231 GLY A N 1
ATOM 1767 C CA . GLY A 1 231 ? -7.148 -10.158 10.664 1.00 86.12 231 GLY A CA 1
ATOM 1768 C C . GLY A 1 231 ? -6.505 -11.483 10.336 1.00 86.12 231 GLY A C 1
ATOM 1769 O O . GLY A 1 231 ? -6.535 -11.982 9.213 1.00 86.12 231 GLY A O 1
ATOM 1770 N N . THR A 1 232 ? -5.910 -12.037 11.378 1.00 82.50 232 THR A N 1
ATOM 1771 C CA . THR A 1 232 ? -5.267 -13.344 11.385 1.00 82.50 232 THR A CA 1
ATOM 1772 C C . THR A 1 232 ? -5.770 -14.122 12.585 1.00 82.50 232 THR A C 1
ATOM 1774 O O . THR A 1 232 ? -6.078 -13.544 13.631 1.00 82.50 232 THR A O 1
ATOM 1777 N N . ALA A 1 233 ? -5.867 -15.436 12.445 1.00 83.25 233 ALA A N 1
ATOM 1778 C CA . ALA A 1 233 ? -6.141 -16.306 13.574 1.00 83.25 233 ALA A CA 1
ATOM 1779 C C . ALA A 1 233 ? -4.841 -16.700 14.282 1.00 83.25 233 ALA A C 1
ATOM 1781 O O . ALA A 1 233 ? -3.837 -16.935 13.618 1.00 83.25 233 ALA A O 1
ATOM 1782 N N . ASP A 1 234 ? -4.850 -16.846 15.605 1.00 79.56 234 ASP A N 1
ATOM 1783 C CA . ASP A 1 234 ? -3.656 -17.242 16.372 1.00 79.56 234 ASP A CA 1
ATOM 1784 C C . ASP A 1 234 ? -3.129 -18.631 15.982 1.00 79.56 234 ASP A C 1
ATOM 1786 O O . ASP A 1 234 ? -1.971 -18.966 16.219 1.00 79.56 234 ASP A O 1
ATOM 1790 N N . TRP A 1 235 ? -3.991 -19.472 15.406 1.00 78.19 235 TRP A N 1
ATOM 1791 C CA . TRP A 1 235 ? -3.612 -20.789 14.895 1.00 78.19 235 TRP A CA 1
ATOM 1792 C C . TRP A 1 235 ? -3.089 -20.754 13.455 1.00 78.19 235 TRP A C 1
ATOM 1794 O O . TRP A 1 235 ? -2.629 -21.782 12.956 1.00 78.19 235 TRP A O 1
ATOM 1804 N N . CYS A 1 236 ? -3.137 -19.602 12.787 1.00 70.19 236 CYS A N 1
ATOM 1805 C CA . CYS A 1 236 ? -2.565 -19.442 11.462 1.00 70.19 236 CYS A CA 1
ATOM 1806 C C . CYS A 1 236 ? -1.039 -19.324 11.563 1.00 70.19 236 CYS A C 1
ATOM 1808 O O . CYS A 1 236 ? -0.500 -18.347 12.080 1.00 70.19 236 CYS A O 1
ATOM 1810 N N . ARG A 1 237 ? -0.329 -20.325 11.032 1.00 65.12 237 ARG A N 1
ATOM 1811 C CA . ARG A 1 237 ? 1.143 -20.345 11.002 1.00 65.12 237 ARG A CA 1
ATOM 1812 C C . ARG A 1 237 ? 1.740 -19.465 9.900 1.00 65.12 237 ARG A C 1
ATOM 1814 O O . ARG A 1 237 ? 2.904 -19.095 10.000 1.00 65.12 237 ARG A O 1
ATOM 1821 N N . ASN A 1 238 ? 0.965 -19.130 8.864 1.00 66.19 238 ASN A N 1
ATOM 1822 C CA . ASN A 1 238 ? 1.401 -18.280 7.755 1.00 66.19 238 ASN A CA 1
ATOM 1823 C C . ASN A 1 238 ? 0.392 -17.141 7.505 1.00 66.19 238 ASN A C 1
ATOM 1825 O O . ASN A 1 238 ? -0.549 -17.319 6.732 1.00 66.19 238 ASN A O 1
ATOM 1829 N N . PRO A 1 239 ? 0.599 -15.958 8.111 1.00 57.97 239 PRO A N 1
ATOM 1830 C CA . PRO A 1 239 ? -0.306 -14.807 8.012 1.00 57.97 239 PRO A CA 1
ATOM 1831 C C . PRO A 1 239 ? -0.644 -14.385 6.577 1.00 57.97 239 PRO A C 1
ATOM 1833 O O . PRO A 1 239 ? -1.705 -13.824 6.326 1.00 57.97 239 PRO A O 1
ATOM 1836 N N . THR A 1 240 ? 0.261 -14.659 5.636 1.00 57.84 240 THR A N 1
ATOM 1837 C CA . THR A 1 240 ? 0.115 -14.348 4.207 1.00 57.84 240 THR A CA 1
ATOM 1838 C C . THR A 1 240 ? -0.848 -15.287 3.478 1.00 57.84 240 THR A C 1
ATOM 1840 O O . THR A 1 240 ? -1.306 -14.945 2.393 1.00 57.84 240 THR A O 1
ATOM 1843 N N . LEU A 1 241 ? -1.135 -16.463 4.047 1.00 60.59 241 LEU A N 1
ATOM 1844 C CA . LEU A 1 241 ? -1.948 -17.517 3.431 1.00 60.59 241 LEU A CA 1
ATOM 1845 C C . LEU A 1 241 ? -3.219 -17.864 4.219 1.00 60.59 241 LEU A C 1
ATOM 1847 O O . LEU A 1 241 ? -4.109 -18.470 3.638 1.00 60.59 241 LEU A O 1
ATOM 1851 N N . CYS A 1 242 ? -3.322 -17.503 5.506 1.00 67.38 242 CYS A N 1
ATOM 1852 C CA . CYS A 1 242 ? -4.479 -17.827 6.354 1.00 67.38 242 CYS A CA 1
ATOM 1853 C C . CYS A 1 242 ? -4.987 -16.633 7.190 1.00 67.38 242 CYS A C 1
ATOM 1855 O O . CYS A 1 242 ? -4.816 -16.535 8.404 1.00 67.38 242 CYS A O 1
ATOM 1857 N N . GLY A 1 243 ? -5.641 -15.697 6.517 1.00 82.56 243 GLY A N 1
ATOM 1858 C CA . GLY A 1 243 ? -6.271 -14.522 7.105 1.00 82.56 243 GLY A CA 1
ATOM 1859 C C . GLY A 1 243 ? -7.793 -14.572 7.038 1.00 82.56 243 GLY A C 1
ATOM 1860 O O . GLY A 1 243 ? -8.407 -15.560 6.636 1.00 82.56 243 GLY A O 1
ATOM 1861 N N . TRP A 1 244 ? -8.396 -13.469 7.447 1.00 87.44 244 TRP A N 1
ATOM 1862 C CA . TRP A 1 244 ? -9.811 -13.210 7.248 1.00 87.44 244 TRP A CA 1
ATOM 1863 C C . TRP A 1 244 ? -10.037 -11.720 7.010 1.00 87.44 244 TRP A C 1
ATOM 1865 O O . TRP A 1 244 ? -9.265 -10.864 7.460 1.00 87.44 244 TRP A O 1
ATOM 1875 N N . GLU A 1 245 ? -11.114 -11.416 6.302 1.00 88.69 245 GLU A N 1
ATOM 1876 C CA . GLU A 1 245 ? -11.567 -10.065 6.013 1.00 88.69 245 GLU A CA 1
ATOM 1877 C C . GLU A 1 245 ? -13.070 -9.970 6.269 1.00 88.69 245 GLU A C 1
ATOM 1879 O O . GLU A 1 245 ? -13.837 -10.814 5.811 1.00 88.69 245 GLU A O 1
ATOM 1884 N N . ALA A 1 246 ? -13.488 -8.946 7.007 1.00 90.00 246 ALA A N 1
ATOM 1885 C CA . ALA A 1 246 ? -14.884 -8.630 7.265 1.00 90.00 246 ALA A CA 1
ATOM 1886 C C . ALA A 1 246 ? -15.183 -7.194 6.823 1.00 90.00 246 ALA A C 1
ATOM 1888 O O . ALA A 1 246 ? -14.463 -6.275 7.209 1.00 90.00 246 ALA A O 1
ATOM 1889 N N . THR A 1 247 ? -16.250 -6.983 6.057 1.00 88.94 247 THR A N 1
ATOM 1890 C CA . THR A 1 247 ? -16.663 -5.663 5.561 1.00 88.94 247 THR A CA 1
ATOM 1891 C C . THR A 1 247 ? -18.111 -5.375 5.937 1.00 88.94 247 THR A C 1
ATOM 1893 O O . THR A 1 247 ? -18.987 -6.210 5.716 1.00 88.94 247 THR A O 1
ATOM 1896 N N . VAL A 1 248 ? -18.382 -4.183 6.472 1.00 86.06 248 VAL A N 1
ATOM 1897 C CA . VAL A 1 248 ? -19.735 -3.708 6.806 1.00 86.06 248 VAL A CA 1
ATOM 1898 C C . VAL A 1 248 ? -20.622 -3.696 5.574 1.00 86.06 248 VAL A C 1
ATOM 1900 O O . VAL A 1 248 ? -20.280 -3.118 4.541 1.00 86.06 248 VAL A O 1
ATOM 1903 N N . VAL A 1 249 ? -21.786 -4.324 5.712 1.00 82.56 249 VAL A N 1
ATOM 1904 C CA . VAL A 1 249 ? -22.868 -4.279 4.736 1.00 82.56 249 VAL A CA 1
ATOM 1905 C C . VAL A 1 249 ? -23.933 -3.358 5.307 1.00 82.56 249 VAL A C 1
ATOM 1907 O O . VAL A 1 249 ? -24.576 -3.699 6.299 1.00 82.56 249 VAL A O 1
ATOM 1910 N N . ASN A 1 250 ? -24.056 -2.179 4.701 1.00 61.28 250 ASN A N 1
ATOM 1911 C CA . ASN A 1 250 ? -25.171 -1.271 4.952 1.00 61.28 250 ASN A CA 1
ATOM 1912 C C . ASN A 1 250 ? -26.421 -1.757 4.220 1.00 61.28 250 ASN A C 1
ATOM 1914 O O . ASN A 1 250 ? -26.258 -2.267 3.086 1.00 61.28 250 ASN A O 1
#

Secondary structure (DSSP, 8-state):
--------------------------S---SEEEEEEEESTT-EEEEEEEE-TTSSEEEEEEEETTT--EEEEEEEEEEEETTEEEEEPTT-S-EEEEEE-TTSSEEEEEEESPPTT--EEEEEEES----HHHHHHHHHTTSPP-GGGG-SEEEEEE--STT--EEEEEE--STT--EEEEEEEETTT--EEEEEEEEPPPBTTEEEEEEGGGTEEEEEEE-TTSSEEEEEETT-S-TTTSEEEEEE--

Sequence (250 aa):
MRRIARCWLGFLIGMCGLGAQPSTAPTNLGQMWKVHQWILPAADLDGRWSRIGNTNTFNVDYTNKITKLPVTSKVTVVSKSGSKIVISIPGSNAKLIGNIGMDGRSIRGTMDPCPAGSTCGWTAQTDMEPPKAEVARKAAATRPLSMDDLGTNWRVHDFTNEGYDYYGTWKLPKPGFDAIEFSYKNKSDGAVAKGSFVLGPLSGRVLLIFHQGRRKYMRGTVQADGKTIKGTADWCRNPTLCGWEATVVN

Solvent-accessible surface area (backbone atoms only — not comparable to full-atom values): 14071 Å² total; per-residue (Å²): 132,90,80,85,88,79,91,79,92,84,82,84,88,76,92,87,77,84,73,79,70,81,66,75,48,79,91,70,88,70,57,45,29,40,34,41,35,39,50,52,101,83,33,43,33,42,36,40,36,37,43,50,80,94,53,60,35,26,44,32,48,32,34,28,71,77,80,67,45,76,46,78,52,54,37,32,60,76,45,35,57,93,51,38,36,34,29,44,38,78,100,51,92,42,30,44,39,29,37,44,40,96,81,74,43,39,31,46,34,34,41,42,80,54,62,87,98,56,68,35,36,35,40,36,35,45,61,72,67,76,49,81,64,46,67,60,38,58,72,54,63,80,52,85,70,52,81,80,62,57,62,50,38,27,42,34,43,41,28,50,46,88,98,45,52,29,40,35,38,37,32,46,67,61,95,94,52,55,40,33,40,37,42,35,30,33,69,89,80,61,52,75,49,73,53,64,32,39,46,50,73,74,55,74,50,37,39,40,34,39,37,64,96,75,75,45,47,32,45,30,35,51,39,97,77,57,44,36,32,44,31,36,34,75,84,30,90,46,69,93,75,11,28,33,39,34,33,53,57,128

pLDDT: mean 73.64, std 18.07, range [29.23, 94.69]